Protein AF-A0A7C3XRZ9-F1 (afdb_monomer_lite)

Structure (mmCIF, N/CA/C/O backbone):
data_AF-A0A7C3XRZ9-F1
#
_entry.id   AF-A0A7C3XRZ9-F1
#
loop_
_atom_site.group_PDB
_atom_site.id
_atom_site.type_symbol
_atom_site.label_atom_id
_atom_site.label_alt_id
_atom_site.label_comp_id
_atom_site.label_asym_id
_atom_site.label_entity_id
_atom_site.label_seq_id
_atom_site.pdbx_PDB_ins_code
_atom_site.Cartn_x
_atom_site.Cartn_y
_atom_site.Cartn_z
_atom_site.occupancy
_atom_site.B_iso_or_equiv
_atom_site.auth_seq_id
_atom_site.auth_comp_id
_atom_site.auth_asym_id
_atom_site.auth_atom_id
_atom_site.pdbx_PDB_model_num
ATOM 1 N N . MET A 1 1 ? -34.243 -1.676 17.749 1.00 60.19 1 MET A N 1
ATOM 2 C CA . MET A 1 1 ? -32.957 -1.816 17.025 1.00 60.19 1 MET A CA 1
ATOM 3 C C . MET A 1 1 ? -32.927 -3.182 16.348 1.00 60.19 1 MET A C 1
ATOM 5 O O . MET A 1 1 ? -33.176 -4.166 17.030 1.00 60.19 1 MET A O 1
ATOM 9 N N . VAL A 1 2 ? -32.703 -3.256 15.032 1.00 68.75 2 VAL A N 1
ATOM 10 C CA . VAL A 1 2 ? -32.652 -4.533 14.291 1.00 68.75 2 VAL A CA 1
ATOM 11 C C . VAL A 1 2 ? -31.198 -4.991 14.194 1.00 68.75 2 VAL A C 1
ATOM 13 O O . VAL A 1 2 ? -30.335 -4.216 13.786 1.00 68.75 2 VAL A O 1
ATOM 16 N N . LEU A 1 3 ? -30.922 -6.234 14.587 1.00 78.56 3 LEU A N 1
ATOM 17 C CA . LEU A 1 3 ? -29.606 -6.861 14.480 1.00 78.56 3 LEU A CA 1
ATOM 18 C C . LEU A 1 3 ? -29.652 -7.880 13.342 1.00 78.56 3 LEU A C 1
ATOM 20 O O . LEU A 1 3 ? -30.435 -8.821 13.393 1.00 78.56 3 LEU A O 1
ATOM 24 N N . LEU A 1 4 ? -28.835 -7.666 12.312 1.00 86.44 4 LEU A N 1
ATOM 25 C CA . LEU A 1 4 ? -28.724 -8.585 11.182 1.00 86.44 4 LEU A CA 1
ATOM 26 C C . LEU A 1 4 ? -27.646 -9.633 11.481 1.00 86.44 4 LEU A C 1
ATOM 28 O O . LEU A 1 4 ? -26.548 -9.282 11.931 1.00 86.44 4 LEU A O 1
ATOM 32 N N . GLU A 1 5 ? -27.945 -10.893 11.183 1.00 89.69 5 GLU A N 1
ATOM 33 C CA . GLU A 1 5 ? -27.066 -12.043 11.411 1.00 89.69 5 GLU A CA 1
ATOM 34 C C . GLU A 1 5 ? -26.843 -12.821 10.113 1.00 89.69 5 GLU A C 1
ATOM 36 O O . GLU A 1 5 ? -27.721 -12.859 9.250 1.00 89.69 5 GLU A O 1
ATOM 41 N N . ASP A 1 6 ? -25.652 -13.401 9.970 1.00 88.62 6 ASP A N 1
ATOM 42 C CA . ASP A 1 6 ? -25.334 -14.317 8.878 1.00 88.62 6 ASP A CA 1
ATOM 43 C C . ASP A 1 6 ? -25.867 -15.739 9.142 1.00 88.62 6 ASP A C 1
ATOM 45 O O . ASP A 1 6 ? -26.443 -16.037 10.190 1.00 88.62 6 ASP A O 1
ATOM 49 N N . GLU A 1 7 ? -25.642 -16.645 8.187 1.00 88.56 7 GLU A N 1
ATOM 50 C CA . GLU A 1 7 ? -26.049 -18.057 8.271 1.00 88.56 7 GLU A CA 1
ATOM 51 C C . GLU A 1 7 ? -25.414 -18.808 9.458 1.00 88.56 7 GLU A C 1
ATOM 53 O O . GLU A 1 7 ? -25.928 -19.835 9.894 1.00 88.56 7 GLU A O 1
ATOM 58 N N . SER A 1 8 ? -24.313 -18.289 10.011 1.00 85.12 8 SER A N 1
ATOM 59 C CA . SER A 1 8 ? -23.607 -18.835 11.175 1.00 85.12 8 SER A CA 1
ATOM 60 C C . SER A 1 8 ? -24.012 -18.157 12.496 1.00 85.12 8 SER A C 1
ATOM 62 O O . SER A 1 8 ? -23.294 -18.290 13.489 1.00 85.12 8 SER A O 1
ATOM 64 N N . GLN A 1 9 ? -25.134 -17.421 12.525 1.00 82.50 9 GLN A N 1
ATOM 65 C CA . GLN A 1 9 ? -25.623 -16.640 13.678 1.00 82.50 9 GLN A CA 1
ATOM 66 C C . GLN A 1 9 ? -24.642 -15.560 14.161 1.00 82.50 9 GLN A C 1
ATOM 68 O O . GLN A 1 9 ? -24.642 -15.145 15.326 1.00 82.50 9 GLN A O 1
ATOM 73 N N . ARG A 1 10 ? -23.762 -15.073 13.282 1.00 81.50 10 ARG A N 1
ATOM 74 C CA . ARG A 1 10 ? -22.840 -13.989 13.609 1.00 81.50 10 ARG A CA 1
ATOM 75 C C . ARG A 1 10 ? -23.412 -12.662 13.137 1.00 81.50 10 ARG A C 1
ATOM 77 O O . ARG A 1 10 ? -23.778 -12.482 11.982 1.00 81.50 10 ARG A O 1
ATOM 84 N N . ARG A 1 11 ? -23.420 -11.675 14.035 1.00 85.62 11 ARG A N 1
ATOM 85 C CA . ARG A 1 11 ? -23.886 -10.317 13.723 1.00 85.62 11 ARG A CA 1
ATOM 86 C C . ARG A 1 11 ? -23.032 -9.676 12.631 1.00 85.62 11 ARG A C 1
ATOM 88 O O . ARG A 1 11 ? -21.817 -9.540 12.818 1.00 85.62 11 ARG A O 1
ATOM 95 N N . PHE A 1 12 ? -23.668 -9.168 11.575 1.00 87.69 12 PHE A N 1
ATOM 96 C CA . PHE A 1 12 ? -22.982 -8.480 10.474 1.00 87.69 12 PHE A CA 1
ATOM 97 C C . PHE A 1 12 ? -22.140 -7.292 10.956 1.00 87.69 12 PHE A C 1
ATOM 99 O O . PHE A 1 12 ? -21.007 -7.102 10.519 1.00 87.69 12 PHE A O 1
ATOM 106 N N . ALA A 1 13 ? -22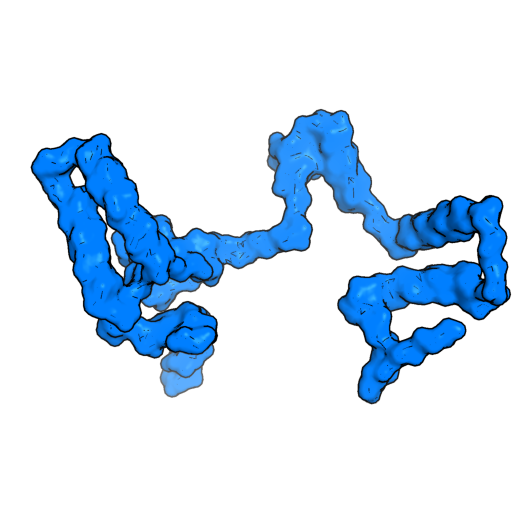.640 -6.541 11.941 1.00 85.25 13 ALA A N 1
ATOM 107 C CA . ALA A 1 13 ? -21.918 -5.415 12.535 1.00 85.25 13 ALA A CA 1
ATOM 108 C C . ALA A 1 13 ? -20.529 -5.804 13.077 1.00 85.25 13 ALA A C 1
ATOM 110 O O . ALA A 1 13 ? -19.621 -4.976 13.092 1.00 85.25 13 ALA A O 1
ATOM 111 N N . SER A 1 14 ? -20.334 -7.066 13.481 1.00 84.25 14 SER A N 1
ATOM 112 C CA . SER A 1 14 ? -19.056 -7.526 14.026 1.00 84.25 14 SER A CA 1
ATOM 113 C C . SER A 1 14 ? -17.936 -7.659 12.994 1.00 84.25 14 SER A C 1
ATOM 115 O O . SER A 1 14 ? -16.771 -7.674 13.390 1.00 84.25 14 SER A O 1
ATOM 117 N N . TYR A 1 15 ? -18.269 -7.731 11.701 1.00 84.00 15 TYR A N 1
ATOM 118 C CA . TYR A 1 15 ? -17.285 -7.755 10.616 1.00 84.00 15 TYR A CA 1
ATOM 119 C C . TYR A 1 15 ? -16.656 -6.380 10.369 1.00 84.00 15 TYR A C 1
ATOM 121 O O . TYR A 1 15 ? -15.521 -6.308 9.913 1.00 84.00 15 TYR A O 1
ATOM 129 N N . VAL A 1 16 ? -17.368 -5.298 10.704 1.00 85.00 16 VAL A N 1
ATOM 130 C CA . VAL A 1 16 ? -16.923 -3.915 10.461 1.00 85.00 16 VAL A CA 1
ATOM 131 C C . VAL A 1 16 ? -16.471 -3.240 11.756 1.00 85.00 16 VAL A C 1
ATOM 133 O O . VAL A 1 16 ? -15.401 -2.643 11.814 1.00 85.00 16 VAL A O 1
ATOM 136 N N . TYR A 1 17 ? -17.262 -3.366 12.822 1.00 80.56 17 TYR A N 1
ATOM 137 C CA . TYR A 1 17 ? -17.067 -2.633 14.078 1.00 80.56 17 TYR A CA 1
ATOM 138 C C . TYR A 1 17 ? -16.451 -3.481 15.191 1.00 80.56 17 TYR A C 1
ATOM 140 O O . TYR A 1 17 ? -16.416 -3.059 16.349 1.00 80.56 17 TYR A O 1
ATOM 148 N N . LEU A 1 18 ? -15.975 -4.685 14.858 1.00 81.00 18 LEU A N 1
ATOM 149 C CA . LEU A 1 18 ? -15.630 -5.725 15.828 1.00 81.00 18 LEU A CA 1
ATOM 150 C C . LEU A 1 18 ? -16.856 -6.119 16.676 1.00 81.00 18 LEU A C 1
ATOM 152 O O . LEU A 1 18 ? -17.915 -5.496 16.645 1.00 81.00 18 LEU A O 1
ATOM 156 N N . LYS A 1 19 ? -16.745 -7.193 17.461 1.00 79.12 19 LYS A N 1
ATOM 157 C CA . LYS A 1 19 ? -17.872 -7.661 18.293 1.00 79.12 19 LYS A CA 1
ATOM 158 C C . LYS A 1 19 ? -18.257 -6.668 19.404 1.00 79.12 19 LYS A C 1
ATOM 160 O O . LYS A 1 19 ? -19.406 -6.654 19.831 1.00 79.12 19 LYS A O 1
ATOM 165 N N . MET A 1 20 ? -17.309 -5.843 19.849 1.00 82.38 20 MET A N 1
ATOM 166 C CA . MET A 1 20 ? -17.417 -5.087 21.101 1.00 82.38 20 MET A CA 1
ATOM 167 C C . MET A 1 20 ? -18.119 -3.734 20.961 1.00 82.38 20 MET A C 1
ATOM 169 O O . MET A 1 20 ? -18.949 -3.402 21.800 1.00 82.38 20 MET A O 1
ATOM 173 N N . LEU A 1 21 ? -17.833 -2.954 19.911 1.00 88.25 21 LEU A N 1
ATOM 174 C CA . LEU A 1 21 ? -18.424 -1.614 19.756 1.00 88.25 21 LEU A CA 1
ATOM 175 C C . LEU A 1 21 ? -19.962 -1.661 19.644 1.00 88.25 21 LEU A C 1
ATOM 177 O O . LEU A 1 21 ? -20.633 -0.886 20.332 1.00 88.25 21 LEU A O 1
ATOM 181 N N . PRO A 1 22 ? -20.556 -2.608 18.884 1.00 88.12 22 PRO A N 1
ATOM 182 C CA . PRO A 1 22 ? -22.007 -2.766 18.859 1.00 88.12 22 PRO A CA 1
ATOM 183 C C . PRO A 1 22 ? -22.587 -3.201 20.210 1.00 88.12 22 PRO A C 1
ATOM 185 O O . PRO A 1 22 ? -23.720 -2.850 20.517 1.00 88.12 22 PRO A O 1
ATOM 188 N N . ALA A 1 23 ? -21.832 -3.951 21.023 1.00 87.00 23 ALA A N 1
ATOM 189 C CA . ALA A 1 23 ? -22.282 -4.384 22.345 1.00 87.00 23 ALA A CA 1
ATOM 190 C C . ALA A 1 23 ? -22.363 -3.209 23.331 1.00 87.00 23 ALA A C 1
ATOM 192 O O . ALA A 1 23 ? -23.392 -3.049 23.978 1.00 87.00 23 ALA A O 1
ATOM 193 N N . VAL A 1 24 ? -21.339 -2.345 23.377 1.00 89.06 24 VAL A N 1
ATOM 194 C CA . VAL A 1 24 ? -21.354 -1.122 24.208 1.00 89.06 24 VAL A CA 1
ATOM 195 C C . VAL A 1 24 ? -22.480 -0.183 23.769 1.00 89.06 24 VAL A C 1
ATOM 197 O O . VAL A 1 24 ? -23.191 0.375 24.600 1.00 89.06 24 VAL A O 1
ATOM 200 N N . THR A 1 25 ? -22.686 -0.052 22.456 1.00 89.88 25 THR A N 1
ATOM 201 C CA . THR A 1 25 ? -23.784 0.756 21.905 1.00 89.88 25 THR A CA 1
ATOM 202 C C . THR A 1 25 ? -25.148 0.202 22.323 1.00 89.88 25 THR A C 1
ATOM 204 O O . THR A 1 25 ? -26.013 0.960 22.747 1.00 89.88 25 THR A O 1
ATOM 207 N N . LEU A 1 26 ? -25.340 -1.120 22.243 1.00 89.00 26 LEU A N 1
ATOM 208 C CA . LEU A 1 26 ? -26.583 -1.774 22.654 1.00 89.00 26 LEU A CA 1
ATOM 209 C C . LEU A 1 26 ? -26.832 -1.641 24.160 1.00 89.00 26 LEU A C 1
ATOM 211 O O . LEU A 1 26 ? -27.971 -1.460 24.569 1.00 89.00 26 LEU A O 1
ATOM 215 N N . GLU A 1 27 ? -25.789 -1.716 24.982 1.00 88.31 27 GLU A N 1
ATOM 216 C CA . GLU A 1 27 ? -25.911 -1.535 26.429 1.00 88.31 27 GLU A CA 1
ATOM 217 C C . GLU A 1 27 ? -26.374 -0.114 26.788 1.00 88.31 27 GLU A C 1
ATOM 219 O O . GLU A 1 27 ? -27.236 0.054 27.647 1.00 88.31 27 GLU A O 1
ATOM 224 N N . LEU A 1 28 ? -25.832 0.903 26.110 1.00 89.50 28 LEU A N 1
ATOM 225 C CA . LEU A 1 28 ? -26.152 2.306 26.381 1.00 89.50 28 LEU A CA 1
ATOM 226 C C . LEU A 1 28 ? -27.487 2.752 25.785 1.00 89.50 28 LEU A C 1
ATOM 228 O O . LEU A 1 28 ? -28.197 3.536 26.404 1.00 89.50 28 LEU A O 1
ATOM 232 N N . LEU A 1 29 ? -27.816 2.280 24.581 1.00 90.25 29 LEU A N 1
ATOM 233 C CA . LEU A 1 29 ? -28.951 2.785 23.804 1.00 90.25 29 LEU A CA 1
ATOM 234 C C . LEU A 1 29 ? -30.103 1.787 23.677 1.00 90.25 29 LEU A C 1
ATOM 236 O O . LEU A 1 29 ? -31.178 2.155 23.215 1.00 90.25 29 LEU A O 1
ATOM 240 N N . GLY A 1 30 ? -29.915 0.526 24.070 1.00 86.12 30 GLY A N 1
ATOM 241 C CA . GLY A 1 30 ? -30.897 -0.539 23.845 1.00 86.12 30 GLY A CA 1
ATOM 242 C C . GLY A 1 30 ? -32.241 -0.312 24.536 1.00 86.12 30 GLY A C 1
ATOM 243 O O . GLY A 1 30 ? -33.258 -0.782 24.033 1.00 86.12 30 GLY A O 1
ATOM 244 N N . ASN A 1 31 ? -32.242 0.445 25.638 1.00 82.94 31 ASN A N 1
ATOM 245 C CA . ASN A 1 31 ? -33.433 0.788 26.421 1.00 82.94 31 ASN A CA 1
ATOM 246 C C . ASN A 1 31 ? -33.807 2.278 26.319 1.00 82.94 31 ASN A C 1
ATOM 248 O O . ASN A 1 31 ? -34.613 2.761 27.111 1.00 82.94 31 ASN A O 1
ATOM 252 N N . VAL A 1 32 ? -33.201 3.021 25.388 1.00 85.62 32 VAL A N 1
ATOM 253 C CA . VAL A 1 32 ? -33.431 4.460 25.217 1.00 85.62 32 VAL A CA 1
ATOM 254 C C . VAL A 1 32 ? -34.325 4.673 23.999 1.00 85.62 32 VAL A C 1
ATOM 256 O O . VAL A 1 32 ? -33.923 4.399 22.871 1.00 85.62 32 VAL A O 1
ATOM 259 N N . GLU A 1 33 ? -35.547 5.158 24.218 1.00 86.06 33 GLU A N 1
ATOM 260 C CA . GLU A 1 33 ? -36.504 5.413 23.129 1.00 86.06 33 GLU A CA 1
ATOM 261 C C . GLU A 1 33 ? -36.209 6.717 22.376 1.00 86.06 33 GLU A C 1
ATOM 263 O O . GLU A 1 33 ? -36.405 6.800 21.163 1.00 86.06 33 GLU A O 1
ATOM 268 N N . SER A 1 34 ? -35.714 7.735 23.081 1.00 89.56 34 SER A N 1
ATOM 269 C CA . SER A 1 34 ? -35.361 9.036 22.514 1.00 89.56 34 SER A CA 1
ATOM 270 C C . SER A 1 34 ? -34.248 9.692 23.319 1.00 89.56 34 SER A C 1
ATOM 272 O O . SER A 1 34 ? -34.204 9.532 24.536 1.00 89.56 34 SER A O 1
ATOM 274 N N . ILE A 1 35 ? -33.400 10.468 22.649 1.00 89.94 35 ILE A N 1
ATOM 275 C CA . ILE A 1 35 ? -32.312 11.236 23.259 1.00 89.94 35 ILE A CA 1
ATOM 276 C C . ILE A 1 35 ? -32.583 12.711 22.981 1.00 89.94 35 ILE A C 1
ATOM 278 O O . ILE A 1 35 ? -32.776 13.090 21.824 1.00 89.94 35 ILE A O 1
ATOM 282 N N . GLN A 1 36 ? -32.603 13.549 24.015 1.00 93.44 36 GLN A N 1
ATOM 283 C CA . GLN A 1 36 ? -32.613 14.997 23.829 1.00 93.44 36 GLN A CA 1
ATOM 284 C C . GLN A 1 36 ? -31.194 15.492 23.536 1.00 93.44 36 GLN A C 1
ATOM 286 O O . GLN A 1 36 ? -30.224 14.964 24.069 1.00 93.44 36 GLN A O 1
ATOM 291 N N . GLU A 1 37 ? -31.061 16.565 22.753 1.00 92.94 37 GLU A N 1
ATOM 292 C CA . GLU A 1 37 ? -29.752 17.134 22.379 1.00 92.94 37 GLU A CA 1
ATOM 293 C C . GLU A 1 37 ? -28.844 17.400 23.595 1.00 92.94 37 GLU A C 1
ATOM 295 O O . GLU A 1 37 ? -27.647 17.132 23.566 1.00 92.94 37 GLU A O 1
ATOM 300 N N . ARG A 1 38 ? -29.426 17.855 24.714 1.00 94.50 38 ARG A N 1
ATOM 301 C CA . ARG A 1 38 ? -28.689 18.112 25.964 1.00 94.50 38 ARG A CA 1
ATOM 302 C C . ARG A 1 38 ? -28.089 16.856 26.611 1.00 94.50 38 ARG A C 1
ATOM 304 O O . ARG A 1 38 ? -27.141 16.981 27.374 1.00 94.50 38 ARG A O 1
ATOM 311 N N . GLU A 1 39 ? -28.645 15.680 26.331 1.00 91.31 39 GLU A N 1
ATOM 312 C CA . GLU A 1 39 ? -28.213 14.379 26.869 1.00 91.31 39 GLU A CA 1
ATOM 313 C C . GLU A 1 39 ? -27.177 13.708 25.952 1.00 91.31 39 GLU A C 1
ATOM 315 O O . GLU A 1 39 ? -26.457 12.803 26.371 1.00 91.31 39 GLU A O 1
ATOM 320 N N . PHE A 1 40 ? -27.074 14.154 24.694 1.00 90.88 40 PHE A N 1
ATOM 321 C CA . PHE A 1 40 ? -26.228 13.527 23.681 1.00 90.88 40 PHE A CA 1
ATOM 322 C C . PHE A 1 40 ? -24.749 13.494 24.083 1.00 90.88 40 PHE A C 1
ATOM 324 O O . PHE A 1 40 ? -24.102 12.453 23.957 1.00 90.88 40 PHE A O 1
ATOM 331 N N . LEU A 1 41 ? -24.223 14.610 24.601 1.00 93.38 41 LEU A N 1
ATOM 332 C CA . LEU A 1 41 ? -22.822 14.702 25.021 1.00 93.38 41 LEU A CA 1
ATOM 333 C C . LEU A 1 41 ? -22.498 13.733 26.163 1.00 93.38 41 LEU A C 1
ATOM 335 O O . LEU A 1 41 ? -21.492 13.034 26.095 1.00 93.38 41 LEU A O 1
ATOM 339 N N . GLU A 1 42 ? -23.370 13.629 27.166 1.00 92.44 42 GLU A N 1
ATOM 340 C CA . GLU A 1 42 ? -23.168 12.728 28.307 1.00 92.44 42 GLU A CA 1
ATOM 341 C C . GLU A 1 42 ? -23.160 11.255 27.868 1.00 92.44 42 GLU A C 1
ATOM 343 O O . GLU A 1 42 ? -22.298 10.471 28.274 1.00 92.44 42 GLU A O 1
ATOM 348 N N . ILE A 1 43 ? -24.082 10.874 26.979 1.00 91.88 43 ILE A N 1
ATOM 349 C CA . ILE A 1 43 ? -24.143 9.517 26.417 1.00 91.88 43 ILE A CA 1
ATOM 350 C C . ILE A 1 43 ? -22.876 9.206 25.608 1.00 91.88 43 ILE A C 1
ATOM 352 O O . ILE A 1 43 ? -22.319 8.109 25.723 1.00 91.88 43 ILE A O 1
ATOM 356 N N . LEU A 1 44 ? -22.406 10.167 24.808 1.00 91.50 44 LEU A N 1
ATOM 357 C CA . LEU A 1 44 ? -21.188 10.040 24.011 1.00 91.50 44 LEU A CA 1
ATOM 358 C C . LEU A 1 44 ? -19.951 9.849 24.903 1.00 91.50 44 LEU A C 1
ATOM 360 O O . LEU A 1 44 ? -19.134 8.960 24.650 1.00 91.50 44 LEU A O 1
ATOM 364 N N . GLU A 1 45 ? -19.819 10.644 25.965 1.00 93.12 45 GLU A N 1
ATOM 365 C CA . GLU A 1 45 ? -18.731 10.513 26.937 1.00 93.12 45 GLU A CA 1
ATOM 366 C C . GLU A 1 45 ? -18.757 9.139 27.616 1.00 93.12 45 GLU A C 1
ATOM 368 O O . GLU A 1 45 ? -17.738 8.442 27.651 1.00 93.12 45 GLU A O 1
ATOM 373 N N . ASN A 1 46 ? -19.931 8.692 28.071 1.00 91.31 46 ASN A N 1
ATOM 374 C CA . ASN A 1 46 ? -20.105 7.380 28.698 1.00 91.31 46 ASN A CA 1
ATOM 375 C C . ASN A 1 46 ? -19.716 6.234 27.745 1.00 91.31 46 ASN A C 1
ATOM 377 O O . ASN A 1 46 ? -19.027 5.289 28.143 1.00 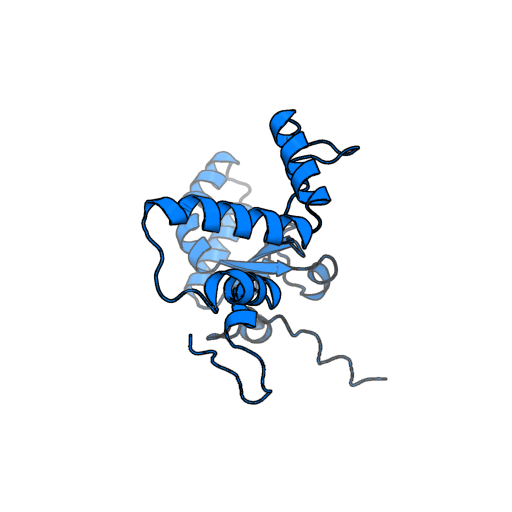91.31 46 ASN A O 1
ATOM 381 N N . TYR A 1 47 ? -20.074 6.348 26.462 1.00 91.81 47 TYR A N 1
ATOM 382 C CA . TYR A 1 47 ? -19.645 5.410 25.425 1.00 91.81 47 TYR A CA 1
ATOM 383 C C . TYR A 1 47 ? -18.122 5.311 25.331 1.00 91.81 47 TYR A C 1
ATOM 385 O O . TYR A 1 47 ? -17.573 4.209 25.427 1.00 91.81 47 TYR A O 1
ATOM 393 N N . PHE A 1 48 ? -17.415 6.434 25.190 1.00 89.56 48 PHE A N 1
ATOM 394 C CA . PHE A 1 48 ? -15.960 6.406 25.039 1.00 89.56 48 PHE A CA 1
ATOM 395 C C . PHE A 1 48 ? -15.236 5.945 26.305 1.00 89.56 48 PHE A C 1
ATOM 397 O O . PHE A 1 48 ? -14.253 5.211 26.193 1.00 89.56 48 PHE A O 1
ATOM 404 N N . VAL A 1 49 ? -15.738 6.287 27.497 1.00 89.31 49 VAL A N 1
ATOM 405 C CA . VAL A 1 49 ? -15.206 5.773 28.771 1.00 89.31 49 VAL A CA 1
ATOM 406 C C . VAL A 1 49 ? -15.302 4.248 28.819 1.00 89.31 49 VAL A C 1
ATOM 408 O O . VAL A 1 49 ? -14.317 3.573 29.122 1.00 89.31 49 VAL A O 1
ATOM 411 N N . ARG A 1 50 ? -16.458 3.680 28.455 1.00 88.50 50 ARG A N 1
ATOM 412 C CA . ARG A 1 50 ? -16.639 2.223 28.397 1.00 88.50 50 ARG A CA 1
ATOM 413 C C . ARG A 1 50 ? -15.723 1.595 27.356 1.00 88.50 50 ARG A C 1
ATOM 415 O O . ARG A 1 50 ? -14.987 0.675 27.687 1.00 88.50 50 ARG A O 1
ATOM 422 N N . VAL A 1 51 ? -15.691 2.111 26.127 1.00 87.38 51 VAL A N 1
ATOM 423 C CA . VAL A 1 51 ? -14.803 1.584 25.075 1.00 87.38 51 VAL A CA 1
ATOM 424 C C . VAL A 1 51 ? -13.334 1.613 25.511 1.00 87.38 51 VAL A C 1
ATOM 426 O O . VAL A 1 51 ? -12.611 0.650 25.249 1.00 87.38 51 VAL A O 1
ATOM 429 N N . LYS A 1 52 ? -12.904 2.674 26.206 1.00 82.88 52 LYS A N 1
ATOM 430 C CA . LYS A 1 52 ? -11.543 2.808 26.734 1.00 82.88 52 LYS A CA 1
ATOM 431 C C . LYS A 1 52 ? -11.235 1.772 27.815 1.00 82.88 52 LYS A C 1
ATOM 433 O O . LYS A 1 52 ? -10.179 1.162 27.758 1.00 82.88 52 LYS A O 1
ATOM 438 N N . ASN A 1 53 ? -12.155 1.506 28.742 1.00 80.50 53 ASN A N 1
ATOM 439 C CA . ASN A 1 53 ? -11.947 0.502 29.797 1.00 80.50 53 ASN A CA 1
ATOM 440 C C . ASN A 1 53 ? -11.819 -0.934 29.259 1.00 80.50 53 ASN A C 1
ATOM 442 O O . ASN A 1 53 ? -11.238 -1.792 29.917 1.00 80.50 53 ASN A O 1
ATOM 446 N N . TRP A 1 54 ? -12.364 -1.205 28.072 1.00 75.62 54 TRP A N 1
ATOM 447 C CA . TRP A 1 54 ? -12.333 -2.529 27.448 1.00 75.62 54 TRP A CA 1
ATOM 448 C C . TRP A 1 54 ? -11.111 -2.779 26.557 1.00 75.62 54 TRP A C 1
ATOM 450 O O . TRP A 1 54 ? -10.822 -3.934 26.240 1.00 75.62 54 TRP A O 1
ATOM 460 N N . LYS A 1 55 ? -10.409 -1.732 26.112 1.00 71.69 55 LYS A N 1
ATOM 461 C CA . LYS A 1 55 ? -9.233 -1.858 25.242 1.00 71.69 55 LYS A CA 1
ATOM 462 C C . LYS A 1 55 ? -7.979 -1.444 25.997 1.00 71.69 55 LYS A C 1
ATOM 464 O O . LYS A 1 55 ? -7.956 -0.391 26.620 1.00 71.69 55 LYS A O 1
ATOM 469 N N . SER A 1 56 ? -6.905 -2.222 25.869 1.00 74.06 56 SER A N 1
ATOM 470 C CA . SER A 1 56 ? -5.591 -1.713 26.263 1.00 74.06 56 SER A CA 1
ATOM 471 C C . SER A 1 56 ? -5.233 -0.542 25.353 1.00 74.06 56 SER A C 1
ATOM 473 O O . SER A 1 56 ? -5.165 -0.708 24.135 1.00 74.06 56 SER A O 1
ATOM 475 N N . THR A 1 57 ? -5.030 0.637 25.935 1.00 76.12 57 THR A N 1
ATOM 476 C CA . THR A 1 57 ? -4.534 1.815 25.214 1.00 76.12 57 THR A CA 1
ATOM 477 C C . THR A 1 57 ? -3.020 1.948 25.291 1.00 76.12 57 THR A C 1
ATOM 479 O O . THR A 1 57 ? -2.487 2.842 24.651 1.00 76.12 57 THR A O 1
ATOM 482 N N . SER A 1 58 ? -2.320 1.046 25.992 1.00 81.88 58 SER A N 1
ATOM 483 C CA . SER A 1 58 ? -0.886 1.166 2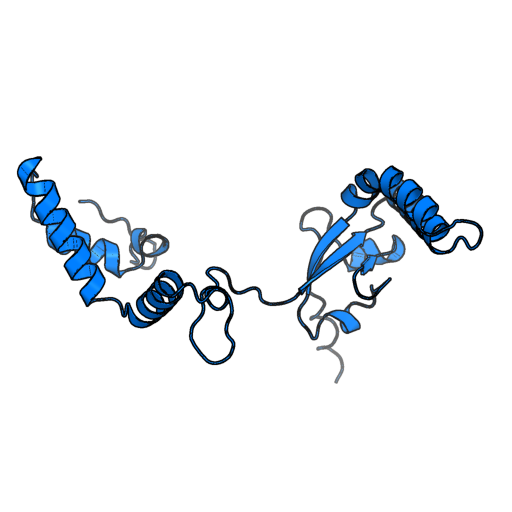6.297 1.00 81.88 58 SER A CA 1
ATOM 484 C C . SER A 1 58 ? -0.022 1.464 25.069 1.00 81.88 58 SER A C 1
ATOM 486 O O . SER A 1 58 ? 0.717 2.441 25.066 1.00 81.88 58 SER A O 1
ATOM 488 N N . GLU A 1 59 ? -0.172 0.692 23.990 1.00 81.00 59 GLU A N 1
ATOM 489 C CA . GLU A 1 59 ? 0.602 0.898 22.756 1.00 81.00 59 GLU A CA 1
ATOM 490 C C . GLU A 1 59 ? 0.278 2.245 22.090 1.00 81.00 59 GLU A C 1
ATOM 492 O O . GLU A 1 59 ? 1.161 2.932 21.583 1.00 81.00 59 GLU A O 1
ATOM 497 N N . SER A 1 60 ? -0.996 2.649 22.103 1.00 85.06 60 SER A N 1
ATOM 498 C CA . SER A 1 60 ? -1.423 3.934 21.533 1.00 85.06 60 SER A CA 1
ATOM 499 C C . SER A 1 60 ? -0.938 5.112 22.377 1.00 85.06 60 SER A C 1
ATOM 501 O O . SER A 1 60 ? -0.528 6.132 21.827 1.00 85.06 60 SER A O 1
ATOM 503 N N . ASP A 1 61 ? -0.947 4.956 23.701 1.00 89.06 61 ASP A N 1
ATOM 504 C CA . ASP A 1 61 ? -0.459 5.945 24.655 1.00 89.06 61 ASP A CA 1
ATOM 505 C C . ASP A 1 61 ? 1.053 6.140 24.491 1.00 89.06 61 ASP A C 1
ATOM 507 O O . ASP A 1 61 ? 1.516 7.275 24.464 1.00 89.06 61 ASP A O 1
ATOM 511 N N . GLU A 1 62 ? 1.831 5.074 24.286 1.00 90.75 62 GLU A N 1
ATOM 512 C CA . GLU A 1 62 ? 3.270 5.180 24.018 1.00 90.75 62 GLU A CA 1
ATOM 513 C C . GLU A 1 62 ? 3.582 5.942 22.723 1.00 90.75 62 GLU A C 1
ATOM 515 O O . GLU A 1 62 ? 4.460 6.811 22.711 1.00 90.75 62 GLU A O 1
ATOM 520 N N . VAL A 1 63 ? 2.848 5.662 21.641 1.00 90.31 63 VAL A N 1
ATOM 521 C CA . VAL A 1 63 ? 2.984 6.395 20.371 1.00 90.31 63 VAL A CA 1
ATOM 522 C C . VAL A 1 63 ? 2.564 7.857 20.543 1.00 90.31 63 VAL A C 1
ATOM 524 O O . VAL A 1 63 ? 3.232 8.760 20.035 1.00 90.31 63 VAL A O 1
ATOM 527 N N . TYR A 1 64 ? 1.497 8.120 21.299 1.00 91.50 64 TYR A N 1
ATOM 528 C CA . TYR A 1 64 ? 1.051 9.477 21.610 1.00 91.50 64 TYR A CA 1
ATOM 529 C C . TYR A 1 64 ? 2.097 10.250 22.426 1.00 91.50 64 TYR A C 1
ATOM 531 O O . TYR A 1 64 ? 2.415 11.393 22.098 1.00 91.50 64 TYR A O 1
ATOM 539 N N . GLN A 1 65 ? 2.704 9.616 23.432 1.00 93.62 65 GLN A N 1
ATOM 540 C CA . GLN A 1 65 ? 3.804 10.205 24.198 1.00 93.62 65 GLN A CA 1
ATOM 541 C C . GLN A 1 65 ? 5.042 10.455 23.332 1.00 93.62 65 GLN A C 1
ATOM 543 O O . GLN A 1 65 ? 5.700 11.486 23.490 1.00 93.62 65 GLN A O 1
ATOM 548 N N . ALA A 1 66 ? 5.353 9.558 22.390 1.00 94.44 66 ALA A N 1
ATOM 549 C CA . ALA A 1 66 ? 6.417 9.777 21.413 1.00 94.44 66 ALA A CA 1
ATOM 550 C C . ALA A 1 66 ? 6.147 11.021 20.557 1.00 94.44 66 ALA A C 1
ATOM 552 O O . ALA A 1 66 ? 7.056 11.820 20.338 1.00 94.44 66 ALA A O 1
ATOM 553 N N . LEU A 1 67 ? 4.896 11.224 20.136 1.00 93.69 67 LEU A N 1
ATOM 554 C CA . LEU A 1 67 ? 4.483 12.388 19.356 1.00 93.69 67 LEU A CA 1
ATOM 555 C C . LEU A 1 67 ? 4.573 13.692 20.163 1.00 93.69 67 LEU A C 1
ATOM 557 O O . LEU A 1 67 ? 5.146 14.662 19.672 1.00 93.69 67 LEU A O 1
ATOM 561 N N . LEU A 1 68 ? 4.089 13.705 21.412 1.00 95.38 68 LEU A N 1
ATOM 562 C CA . LEU A 1 68 ? 4.226 14.856 22.319 1.00 95.38 68 LEU A CA 1
ATOM 563 C C . LEU A 1 68 ? 5.693 15.206 22.604 1.00 95.38 68 LEU A C 1
ATOM 565 O O . LEU A 1 68 ? 6.037 16.378 22.732 1.00 95.38 68 LEU A O 1
ATOM 569 N N . SER A 1 69 ? 6.554 14.190 22.669 1.00 94.88 69 SER A N 1
ATOM 570 C CA . SER A 1 69 ? 7.994 14.340 22.911 1.00 94.88 69 SER A CA 1
ATOM 571 C C . SER A 1 69 ? 8.811 14.574 21.633 1.00 94.88 69 SER A C 1
ATOM 573 O O . SER A 1 69 ? 10.037 14.601 21.699 1.00 94.88 69 SER A O 1
ATOM 575 N N . LEU A 1 70 ? 8.161 14.705 20.468 1.00 94.12 70 LEU A N 1
ATOM 576 C CA . LEU A 1 70 ? 8.797 14.866 19.152 1.00 94.12 70 LEU A CA 1
ATOM 577 C C . LEU A 1 70 ? 9.800 13.747 18.785 1.00 94.12 70 LEU A C 1
ATOM 579 O O . LEU A 1 70 ? 10.736 13.964 18.013 1.00 94.12 70 LEU A O 1
ATOM 583 N N . ARG A 1 71 ? 9.602 12.524 19.298 1.00 93.94 71 ARG A N 1
ATOM 584 C CA . ARG A 1 71 ? 10.417 11.341 18.971 1.00 93.94 71 ARG A CA 1
ATOM 585 C C . ARG A 1 71 ? 9.954 10.706 17.659 1.00 93.94 71 ARG A C 1
ATOM 587 O O . ARG A 1 71 ? 9.213 9.721 17.653 1.00 93.94 71 ARG A O 1
ATOM 594 N N . PHE A 1 72 ? 10.392 11.272 16.537 1.00 91.50 72 PHE A N 1
ATOM 595 C CA . PHE A 1 72 ? 10.004 10.787 15.207 1.00 91.50 72 PHE A CA 1
ATOM 596 C C . PHE A 1 72 ? 10.688 9.478 14.799 1.00 91.50 72 PHE A C 1
ATOM 598 O O . PHE A 1 72 ? 10.040 8.651 14.166 1.00 91.50 72 PHE A O 1
ATOM 605 N N . HIS A 1 73 ? 11.958 9.288 15.171 1.00 92.81 73 HIS A N 1
ATOM 606 C CA . HIS A 1 73 ? 12.741 8.091 14.860 1.00 92.81 73 HIS A CA 1
ATOM 607 C C . HIS A 1 73 ? 13.768 7.837 15.969 1.00 92.81 73 HIS A C 1
ATOM 609 O O . HIS A 1 73 ? 14.660 8.656 16.173 1.00 92.81 73 HIS A O 1
ATOM 615 N N . GLU A 1 74 ? 13.639 6.720 16.680 1.00 88.50 74 GLU A N 1
ATOM 616 C CA . GLU A 1 74 ? 14.538 6.299 17.764 1.00 88.50 74 GLU A CA 1
ATOM 617 C C . GLU A 1 74 ? 14.543 4.769 17.831 1.00 88.50 74 GLU A C 1
ATOM 619 O O . GLU A 1 74 ? 13.488 4.163 17.661 1.00 88.50 74 GLU A O 1
ATOM 624 N N . GLU A 1 75 ? 15.701 4.149 18.070 1.00 82.06 75 GLU A N 1
ATOM 625 C CA . GLU A 1 75 ? 15.844 2.682 18.041 1.00 82.06 75 GLU A CA 1
ATOM 626 C C . GLU A 1 75 ? 15.628 2.034 19.414 1.00 82.06 75 GLU A C 1
ATOM 628 O O . GLU A 1 75 ? 15.265 0.862 19.506 1.00 82.06 75 GLU A O 1
ATOM 633 N N . ARG A 1 76 ? 15.882 2.780 20.495 1.00 84.88 76 ARG A N 1
ATOM 634 C CA . ARG A 1 76 ? 15.904 2.238 21.865 1.00 84.88 76 ARG A CA 1
ATOM 635 C C . ARG A 1 76 ? 14.571 2.345 22.600 1.00 84.88 76 ARG A C 1
ATOM 637 O O . ARG A 1 76 ? 14.394 1.690 23.622 1.00 84.88 76 ARG A O 1
ATOM 644 N N . GLU A 1 77 ? 13.655 3.165 22.097 1.00 86.44 77 GLU A N 1
ATOM 645 C CA . GLU A 1 77 ? 12.371 3.481 22.726 1.00 86.44 77 GLU A CA 1
ATOM 646 C C . GLU A 1 77 ? 11.256 3.577 21.676 1.00 86.44 77 GLU A C 1
ATOM 648 O O . GLU A 1 77 ? 11.517 3.719 20.479 1.00 86.44 77 GLU A O 1
ATOM 653 N N . THR A 1 78 ? 9.992 3.548 22.111 1.00 88.56 78 THR A N 1
ATOM 654 C CA . THR A 1 78 ? 8.846 3.757 21.216 1.00 88.56 78 THR A CA 1
ATOM 655 C C . THR A 1 78 ? 8.928 5.140 20.555 1.00 88.56 78 THR A C 1
ATOM 657 O O . THR A 1 78 ? 8.979 6.179 21.228 1.00 88.56 78 THR A O 1
ATOM 660 N N . SER A 1 79 ? 8.933 5.147 19.222 1.00 92.62 79 SER A N 1
ATOM 661 C CA . SER A 1 79 ? 8.983 6.329 18.363 1.00 92.62 79 SER A CA 1
ATOM 662 C C . SER A 1 79 ? 7.829 6.306 17.363 1.00 92.62 79 SER A C 1
ATOM 664 O O . SER A 1 79 ? 7.225 5.259 17.113 1.00 92.62 79 SER A O 1
ATOM 666 N N . VAL A 1 80 ? 7.512 7.460 16.774 1.00 90.75 80 VAL A N 1
ATOM 667 C CA . VAL A 1 80 ? 6.414 7.570 15.799 1.00 90.75 80 VAL A CA 1
ATOM 668 C C . VAL A 1 80 ? 6.648 6.653 14.591 1.00 90.75 80 VAL A C 1
ATOM 670 O O . VAL A 1 80 ? 5.698 6.055 14.093 1.00 90.75 80 VAL A O 1
ATOM 673 N N . SER A 1 81 ? 7.899 6.464 14.156 1.00 89.31 81 SER A N 1
ATOM 674 C CA . SER A 1 81 ? 8.239 5.584 13.030 1.00 89.31 81 SER A CA 1
ATOM 675 C C . SER A 1 81 ? 7.985 4.094 13.279 1.00 89.31 81 SER A C 1
ATOM 677 O O . SER A 1 81 ? 7.903 3.333 12.317 1.00 89.31 81 SER A O 1
ATOM 679 N N . HIS A 1 82 ? 7.859 3.654 14.537 1.00 87.62 82 HIS A N 1
ATOM 680 C CA . HIS A 1 82 ? 7.518 2.261 14.852 1.00 87.62 82 HIS A CA 1
ATOM 681 C C . HIS A 1 82 ? 6.042 1.939 14.592 1.00 87.62 82 HIS A C 1
ATOM 683 O O . HIS A 1 82 ? 5.692 0.775 14.390 1.00 87.62 82 HIS A O 1
ATOM 689 N N . PHE A 1 83 ? 5.165 2.947 14.577 1.00 87.06 83 PHE A N 1
ATOM 690 C CA . PHE A 1 83 ? 3.748 2.737 14.318 1.00 87.06 83 PHE A CA 1
ATOM 691 C C . PHE A 1 83 ? 3.500 2.429 12.836 1.00 87.06 83 PHE A C 1
ATOM 693 O O . PHE A 1 83 ? 3.762 3.245 11.953 1.00 87.06 83 PHE A O 1
ATOM 700 N N . GLN A 1 84 ? 2.931 1.253 12.567 1.00 81.94 84 GLN A N 1
ATOM 701 C CA . GLN A 1 84 ? 2.528 0.823 11.231 1.00 81.94 84 GLN A CA 1
ATOM 702 C C . GLN A 1 84 ? 1.095 0.299 11.272 1.00 81.94 84 GLN A C 1
ATOM 704 O O . GLN A 1 84 ? 0.840 -0.793 11.778 1.00 81.94 84 GLN A O 1
ATOM 709 N N . LEU A 1 85 ? 0.156 1.067 10.710 1.00 80.00 85 LEU A N 1
ATOM 710 C CA . LEU A 1 85 ? -1.237 0.624 10.586 1.00 80.00 85 LEU A CA 1
ATOM 711 C C . LEU A 1 85 ? -1.349 -0.603 9.669 1.00 80.00 85 LEU A C 1
ATOM 713 O O . LEU A 1 85 ? -2.079 -1.546 9.962 1.00 80.00 85 LEU A O 1
ATOM 717 N N . ILE A 1 86 ? -0.599 -0.583 8.567 1.00 79.19 86 ILE A N 1
ATOM 718 C CA . ILE A 1 86 ? -0.436 -1.706 7.648 1.00 79.19 86 ILE A CA 1
ATOM 719 C C . ILE A 1 86 ? 1.022 -2.133 7.749 1.00 79.19 86 ILE A C 1
ATOM 721 O O . ILE A 1 86 ? 1.916 -1.363 7.404 1.00 79.19 86 ILE A O 1
ATOM 725 N N . ARG A 1 87 ? 1.261 -3.353 8.237 1.00 77.06 87 ARG A N 1
ATOM 726 C CA . ARG A 1 87 ? 2.607 -3.928 8.283 1.00 77.06 87 ARG A CA 1
ATOM 727 C C . ARG A 1 87 ? 3.063 -4.201 6.856 1.00 77.06 87 ARG A C 1
ATOM 729 O O . ARG A 1 87 ? 2.437 -4.983 6.139 1.00 77.06 87 ARG A O 1
ATOM 736 N N . GLU A 1 88 ? 4.138 -3.551 6.432 1.00 69.06 88 GLU A N 1
ATOM 737 C CA . GLU A 1 88 ? 4.722 -3.814 5.122 1.00 69.06 88 GLU A CA 1
ATOM 738 C C . GLU A 1 88 ? 5.517 -5.124 5.157 1.00 69.06 88 GLU A C 1
ATOM 740 O O . GLU A 1 88 ? 6.709 -5.156 5.454 1.00 69.06 88 GLU A O 1
ATOM 745 N N . GLU A 1 89 ? 4.850 -6.239 4.860 1.00 73.62 89 GLU A N 1
ATOM 746 C CA . GLU A 1 89 ? 5.530 -7.519 4.678 1.00 73.62 89 GLU A CA 1
ATOM 747 C C . GLU A 1 89 ? 6.142 -7.613 3.276 1.00 73.62 89 GLU A C 1
ATOM 749 O O . GLU A 1 89 ? 5.448 -7.825 2.280 1.00 73.62 89 GLU A O 1
ATOM 754 N N . GLY A 1 90 ? 7.468 -7.501 3.211 1.00 77.31 90 GLY A N 1
ATOM 755 C CA . GLY A 1 90 ? 8.241 -7.655 1.980 1.00 77.31 90 GLY A CA 1
ATOM 756 C C . GLY A 1 90 ? 8.494 -6.346 1.231 1.00 77.31 90 GLY A C 1
ATOM 757 O O . GLY A 1 90 ? 7.906 -5.298 1.500 1.00 77.31 90 GLY A O 1
ATOM 758 N N . THR A 1 91 ? 9.386 -6.425 0.253 1.00 81.38 91 THR A N 1
ATOM 759 C CA . THR A 1 91 ? 9.844 -5.296 -0.555 1.00 81.38 91 THR A CA 1
ATOM 760 C C . THR A 1 91 ? 9.023 -5.206 -1.835 1.00 81.38 91 THR A C 1
ATOM 762 O O . THR A 1 91 ? 8.722 -6.221 -2.457 1.00 81.38 91 THR A O 1
ATOM 765 N N . ILE A 1 92 ? 8.661 -3.996 -2.260 1.00 86.69 92 ILE A N 1
ATOM 766 C CA . ILE A 1 92 ? 8.064 -3.791 -3.583 1.00 86.69 92 ILE A CA 1
ATOM 767 C C . ILE A 1 92 ? 9.194 -3.774 -4.616 1.00 86.69 92 ILE A C 1
ATOM 769 O O . ILE A 1 92 ? 10.040 -2.882 -4.591 1.00 86.69 92 ILE A O 1
ATOM 773 N N . LEU A 1 93 ? 9.207 -4.753 -5.518 1.00 88.56 93 LEU A N 1
ATOM 774 C CA . LEU A 1 93 ? 10.071 -4.764 -6.692 1.00 88.56 93 LEU A CA 1
ATOM 775 C C . LEU A 1 93 ? 9.248 -4.340 -7.917 1.00 88.56 93 LEU A C 1
ATOM 777 O O . LEU A 1 93 ? 8.259 -5.002 -8.244 1.00 88.56 93 LEU A O 1
ATOM 781 N N . PRO A 1 94 ? 9.648 -3.278 -8.630 1.00 92.00 94 PRO A N 1
ATOM 782 C CA . PRO A 1 94 ? 9.091 -2.995 -9.939 1.00 92.00 94 PRO A CA 1
ATOM 783 C C . PRO A 1 94 ? 9.577 -4.044 -10.948 1.00 92.00 94 PRO A C 1
ATOM 785 O O . PRO A 1 94 ? 10.777 -4.305 -11.054 1.00 92.00 94 PRO A O 1
ATOM 788 N N . VAL A 1 95 ? 8.654 -4.638 -11.700 1.00 91.75 95 VAL A N 1
ATOM 789 C CA . VAL A 1 95 ? 8.942 -5.635 -12.738 1.00 91.75 95 VAL A CA 1
ATOM 790 C C . VAL A 1 95 ? 8.444 -5.118 -14.080 1.00 91.75 95 VAL A C 1
ATOM 792 O O . VAL A 1 95 ? 7.261 -4.827 -14.229 1.00 91.75 95 VAL A O 1
ATOM 795 N N . PHE A 1 96 ? 9.339 -5.008 -15.056 1.00 94.44 96 PHE A N 1
ATOM 796 C CA . PHE A 1 96 ? 8.974 -4.693 -16.433 1.00 94.44 96 PHE A CA 1
ATOM 797 C C . PHE A 1 96 ? 8.525 -5.964 -17.160 1.00 94.44 96 PHE A C 1
ATOM 799 O O . PHE A 1 96 ? 9.236 -6.970 -17.128 1.00 94.44 96 PHE A O 1
ATOM 806 N N . VAL A 1 97 ? 7.364 -5.924 -17.815 1.00 93.25 97 VAL A N 1
ATOM 807 C CA . VAL A 1 97 ? 6.772 -7.088 -18.492 1.00 93.25 97 VAL A CA 1
ATOM 808 C C . VAL A 1 97 ? 6.641 -6.821 -19.990 1.00 93.25 97 VAL A C 1
ATOM 810 O O . VAL A 1 97 ? 5.864 -5.964 -20.411 1.00 93.25 97 VAL A O 1
ATOM 813 N N . GLU A 1 98 ? 7.346 -7.600 -20.814 1.00 93.44 98 GLU A N 1
ATOM 814 C CA . GLU A 1 98 ? 7.268 -7.514 -22.279 1.00 93.44 98 GLU A CA 1
ATOM 815 C C . GLU A 1 98 ? 6.000 -8.167 -22.849 1.00 93.44 98 GLU A C 1
ATOM 817 O O . GLU A 1 98 ? 6.049 -9.155 -23.581 1.00 93.44 98 GLU A O 1
ATOM 822 N N . LYS A 1 99 ? 4.828 -7.634 -22.495 1.00 88.62 99 LYS A N 1
ATOM 823 C CA . LYS A 1 99 ? 3.540 -8.224 -22.897 1.00 88.62 99 LYS A CA 1
ATOM 824 C C . LYS A 1 99 ? 3.262 -8.139 -24.404 1.00 88.62 99 LYS A C 1
ATOM 826 O O . LYS A 1 99 ? 2.485 -8.933 -24.926 1.00 88.62 99 LYS A O 1
ATOM 831 N N . ASP A 1 100 ? 3.852 -7.166 -25.092 1.00 92.00 100 ASP A N 1
ATOM 832 C CA . ASP A 1 100 ? 3.625 -6.896 -26.509 1.00 92.00 100 ASP A CA 1
ATOM 833 C C . ASP A 1 100 ? 4.883 -6.331 -27.188 1.00 92.00 100 ASP A C 1
ATOM 835 O O . ASP A 1 100 ? 5.907 -6.072 -26.553 1.00 92.00 100 ASP A O 1
ATOM 839 N N . ARG A 1 101 ? 4.798 -6.139 -28.507 1.00 93.56 101 ARG A N 1
ATOM 840 C CA . ARG A 1 101 ? 5.902 -5.618 -29.319 1.00 93.56 101 ARG A CA 1
ATOM 841 C C . ARG A 1 101 ? 6.350 -4.218 -28.887 1.00 93.56 101 ARG A C 1
ATOM 843 O O . ARG A 1 101 ? 7.538 -3.920 -28.932 1.00 93.56 101 ARG A O 1
ATOM 850 N N . ARG A 1 102 ? 5.426 -3.357 -28.450 1.00 93.88 102 ARG A N 1
ATOM 851 C CA . ARG A 1 102 ? 5.777 -2.003 -28.005 1.00 93.88 102 ARG A CA 1
ATOM 852 C C . ARG A 1 102 ? 6.609 -2.065 -26.726 1.00 93.88 102 ARG A C 1
ATOM 854 O O . ARG A 1 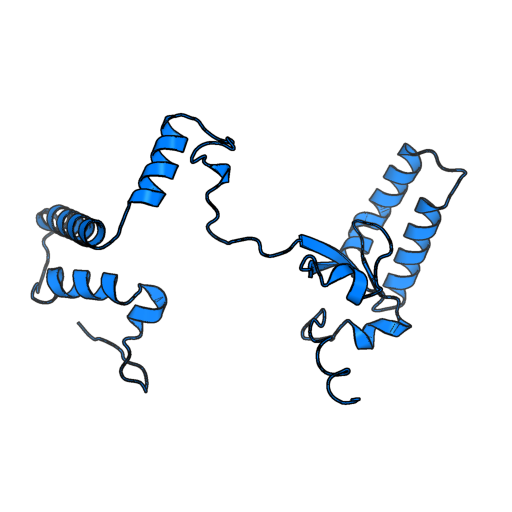102 ? 7.572 -1.316 -26.596 1.00 93.88 102 ARG A O 1
ATOM 861 N N . ALA A 1 103 ? 6.279 -2.975 -25.813 1.00 93.56 103 ALA A N 1
ATOM 862 C CA . ALA A 1 103 ? 7.072 -3.221 -24.614 1.00 93.56 103 ALA A CA 1
ATOM 863 C C . ALA A 1 103 ? 8.514 -3.648 -24.947 1.00 93.56 103 ALA A C 1
ATOM 865 O O . ALA A 1 103 ? 9.449 -3.161 -24.314 1.00 93.56 103 ALA A O 1
ATOM 866 N N . GLN A 1 104 ? 8.699 -4.499 -25.964 1.00 94.88 104 GLN A N 1
ATOM 867 C CA . GLN A 1 104 ? 10.027 -4.922 -26.433 1.00 94.88 104 GLN A CA 1
ATOM 868 C C . GLN A 1 104 ? 10.844 -3.743 -26.961 1.00 94.88 104 GLN A C 1
ATOM 870 O O . GLN A 1 104 ? 11.963 -3.520 -26.509 1.00 94.88 104 GLN A O 1
ATOM 875 N N . GLU A 1 105 ? 10.260 -2.932 -27.846 1.00 95.56 105 GLU A N 1
ATOM 876 C CA . GLU A 1 105 ? 10.920 -1.748 -28.416 1.00 95.56 105 GLU A CA 1
ATOM 877 C C . GLU A 1 105 ? 11.344 -0.753 -27.314 1.00 95.56 105 GLU A C 1
ATOM 879 O O . GLU A 1 105 ? 12.438 -0.182 -27.341 1.00 95.56 105 GLU A O 1
ATOM 884 N N . ILE A 1 106 ? 10.505 -0.581 -26.286 1.00 95.69 106 ILE A N 1
ATOM 885 C CA . ILE A 1 106 ? 10.812 0.259 -25.120 1.00 95.69 106 ILE A CA 1
ATOM 886 C C . ILE A 1 106 ? 11.956 -0.334 -24.288 1.00 95.69 106 ILE A C 1
ATOM 888 O O . ILE A 1 106 ? 12.846 0.405 -23.853 1.00 95.69 106 ILE A O 1
ATOM 892 N N . TRP A 1 107 ? 11.949 -1.649 -24.055 1.00 95.44 107 TRP A N 1
ATOM 893 C CA . TRP A 1 107 ? 12.992 -2.327 -23.286 1.00 95.44 107 TRP A CA 1
ATOM 894 C C . TRP A 1 107 ? 14.350 -2.302 -23.992 1.00 95.44 107 TRP A C 1
ATOM 896 O O . TRP A 1 107 ? 15.384 -2.063 -23.356 1.00 95.44 107 TRP A O 1
ATOM 906 N N . GLU A 1 108 ? 14.356 -2.493 -25.309 1.00 94.75 108 GLU A N 1
ATOM 907 C CA . GLU A 1 108 ? 15.540 -2.355 -26.153 1.00 94.75 108 GLU A CA 1
ATOM 908 C C . GLU A 1 108 ? 16.110 -0.940 -26.048 1.00 94.75 108 GLU A C 1
ATOM 910 O O . GLU A 1 108 ? 17.278 -0.778 -25.685 1.00 94.75 108 GLU A O 1
ATOM 915 N N . CYS A 1 109 ? 15.271 0.087 -26.227 1.00 94.50 109 CYS A N 1
ATOM 916 C CA . CYS A 1 109 ? 15.679 1.484 -26.091 1.00 94.50 109 CYS A CA 1
ATOM 917 C C . CYS A 1 109 ? 16.259 1.783 -24.696 1.00 94.50 109 CYS A C 1
ATOM 919 O O . CYS A 1 109 ? 17.335 2.376 -24.565 1.00 94.50 109 CYS A O 1
ATOM 921 N N . PHE A 1 110 ? 15.597 1.320 -23.631 1.00 94.75 110 PHE A N 1
ATOM 922 C CA . PHE A 1 110 ? 16.100 1.438 -22.260 1.00 94.75 110 PHE A CA 1
ATOM 923 C C . PHE A 1 110 ? 17.483 0.786 -22.101 1.00 94.75 110 PHE A C 1
ATOM 925 O O . PHE A 1 110 ? 18.409 1.391 -21.544 1.00 94.75 110 PHE A O 1
ATOM 932 N N . SER A 1 111 ? 17.639 -0.432 -22.620 1.00 92.69 111 SER A N 1
ATOM 933 C CA . SER A 1 111 ? 18.871 -1.218 -22.544 1.00 92.69 111 SER A CA 1
ATOM 934 C C . SER A 1 111 ? 20.017 -0.586 -23.335 1.00 92.69 111 SER A C 1
ATOM 936 O O . SER A 1 111 ? 21.169 -0.611 -22.893 1.00 92.69 111 SER A O 1
ATOM 938 N N . GLU A 1 112 ? 19.731 0.011 -24.490 1.00 94.50 112 GLU A N 1
ATOM 939 C CA . GLU A 1 112 ? 20.694 0.774 -25.287 1.00 94.50 112 GLU A CA 1
ATOM 940 C C . GLU A 1 112 ? 21.160 2.037 -24.561 1.00 94.50 112 GLU A C 1
ATOM 942 O O . GLU A 1 112 ? 22.366 2.259 -24.430 1.00 94.50 112 GLU A O 1
ATOM 947 N N . ILE A 1 113 ? 20.236 2.826 -24.000 1.00 92.69 113 ILE A N 1
ATOM 948 C CA . ILE A 1 113 ? 20.577 4.032 -23.227 1.00 92.69 113 ILE A CA 1
ATOM 949 C C . ILE A 1 113 ? 21.466 3.669 -22.029 1.00 92.69 113 ILE A C 1
ATOM 951 O O . ILE A 1 113 ? 22.450 4.359 -21.740 1.00 92.69 113 ILE A O 1
ATOM 955 N N . LYS A 1 114 ? 21.151 2.570 -21.329 1.00 89.94 114 LYS A N 1
ATOM 956 C CA . LYS A 1 114 ? 21.941 2.093 -20.185 1.00 89.94 114 LYS A CA 1
ATOM 957 C C . LYS A 1 114 ? 23.347 1.656 -20.600 1.00 89.94 114 LYS A C 1
ATOM 959 O O . LYS A 1 114 ? 24.311 2.105 -19.971 1.00 89.94 114 LYS A O 1
ATOM 964 N N . ARG A 1 115 ? 23.470 0.841 -21.655 1.00 91.31 115 ARG A N 1
ATOM 965 C CA . ARG A 1 115 ? 24.748 0.278 -22.136 1.00 91.31 115 ARG A CA 1
ATOM 966 C C . ARG A 1 115 ? 25.618 1.269 -22.904 1.00 91.31 115 ARG A C 1
ATOM 968 O O . ARG A 1 115 ? 26.828 1.075 -22.952 1.00 91.31 115 ARG A O 1
ATOM 975 N N . SER A 1 116 ? 25.037 2.327 -23.467 1.00 91.06 116 SER A N 1
ATOM 976 C CA . SER A 1 116 ? 25.768 3.307 -24.271 1.00 91.06 116 SER A CA 1
ATOM 977 C C . SER A 1 116 ? 26.976 3.871 -23.519 1.00 91.06 116 SER A C 1
ATOM 979 O O . SER A 1 116 ? 26.842 4.465 -22.446 1.00 91.06 116 SER A O 1
ATOM 981 N N . SER A 1 117 ? 28.169 3.676 -24.076 1.00 87.44 117 SER A N 1
ATOM 982 C CA . SER A 1 117 ? 29.419 4.227 -23.537 1.00 87.44 117 SER A CA 1
ATOM 983 C C . SER A 1 117 ? 29.689 5.652 -24.029 1.00 87.44 117 SER A C 1
ATOM 985 O O . SER A 1 117 ? 30.530 6.339 -23.460 1.00 87.44 117 SER A O 1
ATOM 987 N N . SER A 1 118 ? 28.9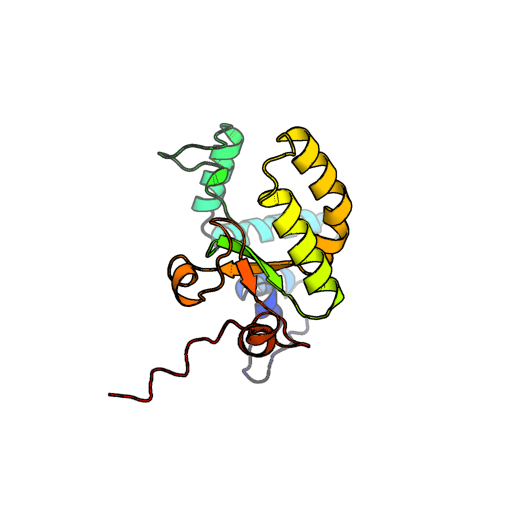82 6.100 -25.072 1.00 87.38 118 SER A N 1
ATOM 988 C CA . SER A 1 118 ? 29.140 7.432 -25.663 1.00 87.38 118 SER A CA 1
ATOM 989 C C . SER A 1 118 ? 28.369 8.520 -24.914 1.00 87.38 118 SER A C 1
ATOM 991 O O . SER A 1 118 ? 28.774 9.679 -24.950 1.00 87.38 118 SER A O 1
ATOM 993 N N . LEU A 1 119 ? 27.286 8.160 -24.216 1.00 87.62 119 LEU A N 1
ATOM 994 C CA . LEU A 1 119 ? 26.468 9.100 -23.448 1.00 87.62 119 LEU A CA 1
ATOM 995 C C . LEU A 1 119 ? 27.028 9.331 -22.039 1.00 87.62 119 LEU A C 1
ATOM 997 O O . LEU A 1 119 ? 27.255 8.389 -21.273 1.00 87.62 119 LEU A O 1
ATOM 1001 N N . LYS A 1 120 ? 27.141 10.601 -21.647 1.00 92.38 120 LYS A N 1
ATOM 1002 C CA . LYS A 1 120 ? 27.413 11.014 -20.263 1.00 92.38 120 LYS A CA 1
ATOM 1003 C C . LYS A 1 120 ? 26.199 10.732 -19.367 1.00 92.38 120 LYS A C 1
ATOM 1005 O O . LYS A 1 120 ? 25.067 10.613 -19.835 1.00 92.38 120 LYS A O 1
ATOM 1010 N N . LEU A 1 121 ? 26.401 10.678 -18.044 1.00 90.12 121 LEU A N 1
ATOM 1011 C CA . LEU A 1 121 ? 25.329 10.359 -17.079 1.00 90.12 121 LEU A CA 1
ATOM 1012 C C . LEU A 1 121 ? 24.091 11.270 -17.192 1.00 90.12 121 LEU A C 1
ATOM 1014 O O . LEU A 1 121 ? 22.957 10.801 -17.059 1.00 90.12 121 LEU A O 1
ATOM 1018 N N . TRP A 1 122 ? 24.292 12.564 -17.447 1.00 92.50 122 TRP A N 1
ATOM 1019 C CA . TRP A 1 122 ? 23.191 13.521 -17.582 1.00 92.50 122 TRP A CA 1
ATOM 1020 C C . TRP A 1 122 ? 22.417 13.322 -18.896 1.00 92.50 122 TRP A C 1
ATOM 1022 O O . TRP A 1 122 ? 21.191 13.410 -18.898 1.00 92.50 122 TRP A O 1
ATOM 1032 N N . GLU A 1 123 ? 23.094 12.955 -19.988 1.00 93.06 123 GLU A N 1
ATOM 1033 C CA . GLU A 1 123 ? 22.460 12.654 -21.280 1.00 93.06 123 GLU A CA 1
ATOM 1034 C C . GLU A 1 123 ? 21.620 11.381 -21.184 1.00 93.06 123 GLU A C 1
ATOM 1036 O O . GLU A 1 123 ? 20.474 11.360 -21.634 1.00 93.06 123 GLU A O 1
ATOM 1041 N N . LYS A 1 124 ? 22.139 10.353 -20.494 1.00 92.38 124 LYS A N 1
ATOM 1042 C CA . LYS A 1 124 ? 21.365 9.148 -20.157 1.00 92.38 124 LYS A CA 1
ATOM 1043 C C . LYS A 1 124 ? 20.118 9.496 -19.352 1.00 92.38 124 LYS A C 1
ATOM 1045 O O . LYS A 1 124 ? 19.041 8.992 -19.647 1.00 92.38 124 LYS A O 1
ATOM 1050 N N . SER A 1 125 ? 20.240 10.382 -18.364 1.00 91.00 125 SER A N 1
ATOM 1051 C CA . SER A 1 125 ? 19.098 10.828 -17.554 1.00 91.00 125 SER A CA 1
ATOM 1052 C C . SER A 1 125 ? 18.020 11.516 -18.398 1.00 91.00 125 SER A C 1
ATOM 1054 O O . SER A 1 125 ? 16.836 11.249 -18.209 1.00 91.00 125 SER A O 1
ATOM 1056 N N . ILE A 1 126 ? 18.409 12.367 -19.353 1.00 93.56 126 ILE A N 1
ATOM 1057 C CA . ILE A 1 126 ? 17.467 13.027 -20.270 1.00 93.56 126 ILE A CA 1
ATOM 1058 C C . ILE A 1 126 ? 16.804 12.007 -21.200 1.00 93.56 126 ILE A C 1
ATOM 1060 O O . ILE A 1 126 ? 15.587 12.043 -21.370 1.00 93.56 126 ILE A O 1
ATOM 1064 N N . ALA A 1 127 ? 17.579 11.090 -21.781 1.00 92.81 127 ALA A N 1
ATOM 1065 C CA . ALA A 1 127 ? 17.053 10.060 -22.671 1.00 92.81 127 ALA A CA 1
ATOM 1066 C C . ALA A 1 127 ? 16.058 9.136 -21.946 1.00 92.81 127 ALA A C 1
ATOM 1068 O O . ALA A 1 127 ? 14.961 8.907 -22.449 1.00 92.81 127 ALA A O 1
ATOM 1069 N N . LEU A 1 128 ? 16.379 8.697 -20.723 1.00 93.44 128 LEU A N 1
ATOM 1070 C CA . LEU A 1 128 ? 15.476 7.887 -19.900 1.00 93.44 128 LEU A CA 1
ATOM 1071 C C . LEU A 1 128 ? 14.182 8.628 -19.544 1.00 93.44 128 LEU A C 1
ATOM 1073 O O . LEU A 1 128 ? 13.115 8.025 -19.566 1.00 93.44 128 LEU A O 1
ATOM 1077 N N . ARG A 1 129 ? 14.242 9.938 -19.265 1.00 92.69 129 ARG A N 1
ATOM 1078 C CA . ARG A 1 129 ? 13.037 10.747 -19.001 1.00 92.69 129 ARG A CA 1
ATOM 1079 C C . ARG A 1 129 ? 12.071 10.770 -20.183 1.00 92.69 129 ARG A C 1
ATOM 1081 O O . ARG A 1 129 ? 10.868 10.828 -19.962 1.00 92.69 129 ARG A O 1
ATOM 1088 N N . ARG A 1 130 ? 12.576 10.714 -21.420 1.00 93.88 130 ARG A N 1
ATOM 1089 C CA . ARG A 1 130 ? 11.726 10.707 -22.623 1.00 93.88 130 ARG A CA 1
ATOM 1090 C C . ARG A 1 130 ? 10.882 9.441 -22.724 1.00 93.88 130 ARG A C 1
ATOM 1092 O O . ARG A 1 130 ? 9.730 9.538 -23.118 1.00 93.88 130 ARG A O 1
ATOM 1099 N N . ILE A 1 131 ? 11.436 8.295 -22.327 1.00 93.88 131 ILE A N 1
ATOM 1100 C CA . ILE A 1 131 ? 10.739 7.001 -22.363 1.00 93.88 131 ILE A CA 1
ATOM 1101 C C . ILE A 1 131 ? 10.052 6.648 -21.039 1.00 93.88 131 ILE A C 1
ATOM 1103 O O . ILE A 1 131 ? 9.363 5.642 -20.963 1.00 93.88 131 ILE A O 1
ATOM 1107 N N . GLN A 1 132 ? 10.231 7.446 -19.981 1.00 92.38 132 GLN A N 1
ATOM 1108 C CA . GLN A 1 132 ? 9.795 7.106 -18.623 1.00 92.38 132 GLN A CA 1
ATOM 1109 C C . GLN A 1 132 ? 8.294 6.820 -18.527 1.00 92.38 132 GLN A C 1
ATOM 1111 O O . GLN A 1 132 ? 7.895 5.901 -17.817 1.00 92.38 132 GLN A O 1
ATOM 1116 N N . LYS A 1 133 ? 7.475 7.614 -19.227 1.00 93.81 133 LYS A N 1
ATOM 1117 C CA . LYS A 1 133 ? 6.023 7.429 -19.243 1.00 93.81 133 LYS A CA 1
ATOM 1118 C C . LYS A 1 133 ? 5.663 6.086 -19.873 1.00 93.81 133 LYS A C 1
ATOM 1120 O O . LYS A 1 133 ? 5.022 5.275 -19.221 1.00 93.81 133 LYS A O 1
ATOM 1125 N N . ASP A 1 134 ? 6.141 5.847 -21.092 1.00 93.69 134 ASP A N 1
ATOM 1126 C CA . ASP A 1 134 ? 5.873 4.606 -21.819 1.00 93.69 134 ASP A CA 1
ATOM 1127 C C . ASP A 1 134 ? 6.430 3.386 -21.078 1.00 93.69 134 ASP A C 1
ATOM 1129 O O . ASP A 1 134 ? 5.793 2.344 -21.041 1.00 93.69 134 ASP A O 1
ATOM 1133 N N . PHE A 1 135 ? 7.592 3.517 -20.436 1.00 94.56 135 PHE A N 1
ATOM 1134 C CA . PHE A 1 135 ? 8.185 2.465 -19.612 1.00 94.56 135 PHE A CA 1
ATOM 1135 C C . PHE A 1 135 ? 7.315 2.127 -18.393 1.00 94.56 135 PHE A C 1
ATOM 1137 O O . PHE A 1 135 ? 7.188 0.959 -18.029 1.00 94.56 135 PHE A O 1
ATOM 1144 N N . GLY A 1 136 ? 6.701 3.139 -17.774 1.00 93.38 136 GLY A N 1
ATOM 1145 C CA . GLY A 1 136 ? 5.798 2.971 -16.636 1.00 93.38 136 GLY A CA 1
ATOM 1146 C C . GLY A 1 136 ? 4.537 2.171 -16.970 1.00 93.38 136 GLY A C 1
ATOM 1147 O O . GLY A 1 136 ? 4.068 1.422 -16.118 1.00 93.38 136 GLY A O 1
ATOM 1148 N N . ASP A 1 137 ? 4.040 2.253 -18.207 1.00 93.25 137 ASP A N 1
ATOM 1149 C CA . ASP A 1 137 ? 2.836 1.531 -18.649 1.00 93.25 137 ASP A CA 1
ATOM 1150 C C . ASP A 1 137 ? 3.014 -0.004 -18.652 1.00 93.25 137 ASP A C 1
ATOM 1152 O O . ASP A 1 137 ? 2.029 -0.746 -18.632 1.00 93.25 137 ASP A O 1
ATOM 1156 N N . TYR A 1 138 ? 4.260 -0.490 -18.653 1.00 93.56 138 TYR A N 1
ATOM 1157 C CA . TYR A 1 138 ? 4.609 -1.920 -18.626 1.00 93.56 138 TYR A CA 1
ATOM 1158 C C . TYR A 1 138 ? 5.235 -2.361 -17.300 1.00 93.56 138 TYR A C 1
ATOM 1160 O O . TYR A 1 138 ? 5.739 -3.482 -17.188 1.00 93.56 138 TYR A O 1
ATOM 1168 N N . LEU A 1 139 ? 5.224 -1.484 -16.296 1.00 93.38 139 LEU A N 1
ATOM 1169 C CA . LEU A 1 139 ? 5.831 -1.733 -15.002 1.00 93.38 139 LEU A CA 1
ATOM 1170 C C . LEU A 1 139 ? 4.775 -2.185 -13.995 1.00 93.38 139 LEU A C 1
ATOM 1172 O O . LEU A 1 139 ? 3.770 -1.518 -13.761 1.00 93.38 139 LEU A O 1
ATOM 1176 N N . VAL A 1 140 ? 5.032 -3.322 -13.361 1.00 90.81 140 VAL A N 1
ATOM 1177 C CA . VAL A 1 140 ? 4.138 -3.931 -12.380 1.00 90.81 140 VAL A CA 1
ATOM 1178 C C . VAL A 1 140 ? 4.853 -3.987 -11.040 1.00 90.81 140 VAL A C 1
ATOM 1180 O O . VAL A 1 140 ? 5.938 -4.551 -10.922 1.00 90.81 140 VAL A O 1
ATOM 1183 N N . ASN A 1 141 ? 4.242 -3.397 -10.015 1.00 90.38 141 ASN A N 1
ATOM 1184 C CA . ASN A 1 141 ? 4.778 -3.422 -8.660 1.00 90.38 141 ASN A CA 1
ATOM 1185 C C . ASN A 1 141 ? 4.433 -4.752 -7.991 1.00 90.38 141 ASN A C 1
ATOM 1187 O O . ASN A 1 141 ? 3.286 -5.001 -7.616 1.00 90.38 141 ASN A O 1
ATOM 1191 N N . VAL A 1 142 ? 5.441 -5.603 -7.830 1.00 86.50 142 VAL A N 1
ATOM 1192 C CA . VAL A 1 142 ? 5.296 -6.916 -7.209 1.00 86.50 142 VAL A CA 1
ATOM 1193 C C . VAL A 1 142 ? 5.807 -6.835 -5.778 1.00 86.50 142 VAL A C 1
ATOM 1195 O O . VAL A 1 142 ? 6.925 -6.391 -5.530 1.00 86.50 142 VAL A O 1
ATOM 1198 N N . ARG A 1 143 ? 4.991 -7.261 -4.811 1.00 82.81 143 ARG A N 1
ATOM 1199 C CA . ARG A 1 143 ? 5.447 -7.445 -3.429 1.00 82.81 143 ARG A CA 1
ATOM 1200 C C . ARG A 1 143 ? 6.229 -8.755 -3.362 1.00 82.81 143 ARG A C 1
ATOM 1202 O O . ARG A 1 143 ? 5.670 -9.801 -3.672 1.00 82.81 143 ARG A O 1
ATOM 1209 N N . ILE A 1 144 ? 7.493 -8.675 -2.964 1.00 80.50 144 ILE A N 1
ATOM 1210 C CA . ILE A 1 144 ? 8.430 -9.795 -2.908 1.00 80.50 144 ILE A CA 1
ATOM 1211 C C . ILE A 1 144 ? 8.944 -9.951 -1.477 1.00 80.50 144 ILE A C 1
ATOM 1213 O O . ILE A 1 144 ? 9.368 -8.979 -0.847 1.00 80.50 144 ILE A O 1
ATOM 1217 N N . ARG A 1 145 ? 8.915 -11.168 -0.933 1.00 78.69 145 ARG A N 1
ATOM 1218 C CA . ARG A 1 145 ? 9.492 -11.471 0.384 1.00 78.69 145 ARG A CA 1
ATOM 1219 C C . ARG A 1 145 ? 10.980 -11.800 0.233 1.00 78.69 145 ARG A C 1
ATOM 1221 O O . ARG A 1 145 ? 11.451 -12.117 -0.854 1.00 78.69 145 ARG A O 1
ATOM 1228 N N . LYS A 1 146 ? 11.752 -11.726 1.326 1.00 65.00 146 LYS A N 1
ATOM 1229 C CA . LYS A 1 146 ? 13.225 -11.891 1.296 1.00 65.00 146 LYS A CA 1
ATOM 1230 C C . LYS A 1 146 ? 13.704 -13.180 0.601 1.00 65.00 146 LYS A C 1
ATOM 1232 O O . LYS A 1 146 ? 14.788 -13.167 0.030 1.00 65.00 146 LYS A O 1
ATOM 1237 N N . ASN A 1 147 ? 12.899 -14.243 0.612 1.00 65.62 147 ASN A N 1
ATOM 1238 C CA . ASN A 1 147 ? 13.250 -15.534 0.012 1.00 65.62 147 ASN A CA 1
ATOM 1239 C C . ASN A 1 147 ? 12.817 -15.678 -1.456 1.00 65.62 147 ASN A C 1
ATOM 1241 O O . ASN A 1 147 ? 13.310 -16.567 -2.139 1.00 65.62 147 ASN A O 1
ATOM 1245 N N . ASP A 1 148 ? 11.946 -14.808 -1.961 1.00 67.88 148 ASP A N 1
ATOM 1246 C CA . ASP A 1 148 ? 11.314 -14.986 -3.273 1.00 67.88 148 ASP A CA 1
ATOM 1247 C C . ASP A 1 148 ? 12.209 -14.466 -4.417 1.00 67.88 148 ASP A C 1
ATOM 1249 O O . ASP A 1 148 ? 12.142 -14.955 -5.540 1.00 67.88 148 ASP A O 1
ATOM 1253 N N . VAL A 1 149 ? 13.076 -13.476 -4.154 1.00 60.38 149 VAL A N 1
ATOM 1254 C CA . VAL A 1 149 ? 13.817 -12.748 -5.205 1.00 60.38 149 VAL A CA 1
ATOM 1255 C C . VAL A 1 149 ? 14.714 -13.663 -6.064 1.00 60.38 149 VAL A C 1
ATOM 1257 O O . VAL A 1 149 ? 14.621 -13.576 -7.292 1.00 60.38 149 VAL A O 1
ATOM 1260 N N . PRO A 1 150 ? 15.570 -14.540 -5.493 1.00 58.81 150 PRO A N 1
ATOM 1261 C CA . PRO A 1 150 ? 16.393 -15.444 -6.298 1.00 58.81 150 PRO A CA 1
ATOM 1262 C C . PRO A 1 150 ? 15.561 -16.532 -6.988 1.00 58.81 150 PRO A C 1
ATOM 1264 O O . PRO A 1 150 ? 15.927 -16.972 -8.073 1.00 58.81 150 PRO A O 1
ATOM 1267 N N . LEU A 1 151 ? 14.432 -16.927 -6.385 1.00 58.12 151 LEU A N 1
ATOM 1268 C CA . LEU A 1 151 ? 13.558 -17.993 -6.883 1.00 58.12 151 LEU A CA 1
ATOM 1269 C C . LEU A 1 151 ? 12.824 -17.602 -8.173 1.00 58.12 151 LEU A C 1
ATOM 1271 O O . LEU A 1 151 ? 12.492 -18.467 -8.974 1.00 58.12 151 LEU A O 1
ATOM 1275 N N . LEU A 1 152 ? 12.608 -16.305 -8.415 1.00 65.50 152 LEU A N 1
ATOM 1276 C CA . LEU A 1 152 ? 11.881 -15.843 -9.602 1.00 65.50 152 LEU A CA 1
ATOM 1277 C C . LEU A 1 152 ? 12.745 -15.829 -10.877 1.00 65.50 152 LEU A C 1
ATOM 1279 O O . LEU A 1 152 ? 12.216 -15.948 -11.979 1.00 65.50 152 LEU A O 1
ATOM 1283 N N . GLY A 1 153 ? 14.072 -15.678 -10.773 1.00 73.75 153 GLY A N 1
ATOM 1284 C CA . GLY A 1 153 ? 14.957 -15.655 -11.949 1.00 73.75 153 GLY A CA 1
ATOM 1285 C C . GLY A 1 153 ? 14.635 -14.547 -12.970 1.00 73.75 153 GLY A C 1
ATOM 1286 O O . GLY A 1 153 ? 14.838 -14.740 -14.169 1.00 73.75 153 GLY A O 1
ATOM 1287 N N . ILE A 1 154 ? 14.087 -13.414 -12.508 1.00 81.69 154 ILE A N 1
ATOM 1288 C CA . ILE A 1 154 ? 13.652 -12.266 -13.333 1.00 81.69 154 ILE A CA 1
ATOM 1289 C C . ILE A 1 154 ? 14.447 -10.983 -13.051 1.00 81.69 154 ILE A C 1
ATOM 1291 O O . ILE A 1 154 ? 14.044 -9.907 -13.471 1.00 81.69 154 ILE A O 1
ATOM 1295 N N . LEU A 1 155 ? 15.541 -11.022 -12.290 1.00 83.81 155 LEU A N 1
ATOM 1296 C CA . LEU A 1 155 ? 16.280 -9.799 -11.960 1.00 83.81 155 LEU A CA 1
ATOM 1297 C C . LEU A 1 155 ? 17.096 -9.284 -13.154 1.00 83.81 155 LEU A C 1
ATOM 1299 O O . LEU A 1 155 ? 18.032 -9.944 -13.596 1.00 83.81 155 LEU A O 1
ATOM 1303 N N . ALA A 1 156 ? 16.804 -8.061 -13.607 1.00 84.88 156 ALA A N 1
ATOM 1304 C CA . ALA A 1 156 ? 17.675 -7.318 -14.522 1.00 84.88 156 ALA A CA 1
ATOM 1305 C C . ALA A 1 156 ? 18.686 -6.440 -13.768 1.00 84.88 156 ALA A C 1
ATOM 1307 O O . ALA A 1 156 ? 19.793 -6.194 -14.241 1.00 84.88 156 ALA A O 1
ATOM 1308 N N . SER A 1 157 ? 18.308 -5.941 -12.588 1.00 83.06 157 SER A N 1
ATOM 1309 C CA . SER A 1 157 ? 19.185 -5.195 -11.681 1.00 83.06 157 SER A CA 1
ATOM 1310 C C . SER A 1 157 ? 18.699 -5.344 -10.231 1.00 83.06 157 SER A C 1
ATOM 1312 O O . SER A 1 157 ? 17.571 -5.797 -10.033 1.00 83.06 157 SER A O 1
ATOM 1314 N N . PRO A 1 158 ? 19.471 -4.914 -9.211 1.00 81.25 158 PRO A N 1
ATOM 1315 C CA . PRO A 1 158 ? 19.073 -5.040 -7.802 1.00 81.25 158 PRO A CA 1
ATOM 1316 C C . PRO A 1 158 ? 17.709 -4.425 -7.445 1.00 81.25 158 PRO A C 1
ATOM 1318 O O . PRO A 1 158 ? 17.119 -4.784 -6.431 1.00 81.25 158 PRO A O 1
ATOM 1321 N N . HIS A 1 159 ? 17.212 -3.495 -8.264 1.00 86.06 159 HIS A N 1
ATOM 1322 C CA . HIS A 1 159 ? 15.971 -2.757 -8.020 1.00 86.06 159 HIS A CA 1
ATOM 1323 C C . HIS A 1 159 ? 14.963 -2.865 -9.171 1.00 86.06 159 HIS A C 1
ATOM 1325 O O . HIS A 1 159 ? 13.993 -2.117 -9.181 1.00 86.06 159 HIS A O 1
ATOM 1331 N N . LEU A 1 160 ? 15.196 -3.740 -10.157 1.00 89.38 160 LEU A N 1
ATOM 1332 C CA . LEU A 1 160 ? 14.316 -3.883 -11.320 1.00 89.38 160 LEU A CA 1
ATOM 1333 C C . LEU A 1 160 ? 14.254 -5.340 -11.779 1.00 89.38 160 LEU A C 1
ATOM 1335 O O . LEU A 1 160 ? 15.274 -5.921 -12.162 1.00 89.38 160 LEU A O 1
ATOM 1339 N N . GLY A 1 161 ? 13.043 -5.890 -11.779 1.00 90.62 161 GLY A N 1
ATOM 1340 C CA . GLY A 1 161 ? 12.726 -7.145 -12.442 1.00 90.62 161 GLY A CA 1
ATOM 1341 C C . GLY A 1 161 ? 12.395 -6.939 -13.920 1.00 90.62 161 GLY A C 1
ATOM 1342 O O . GLY A 1 161 ? 11.974 -5.861 -14.338 1.00 90.62 161 GLY A O 1
ATOM 1343 N N . TYR A 1 162 ? 12.572 -7.989 -14.704 1.00 92.38 162 TYR A N 1
ATOM 1344 C CA . TYR A 1 162 ? 12.335 -8.038 -16.133 1.00 92.38 162 TYR A CA 1
ATOM 1345 C C . TYR A 1 162 ? 11.821 -9.421 -16.522 1.00 92.38 162 TYR A C 1
ATOM 1347 O O . TYR A 1 162 ? 12.461 -10.437 -16.246 1.00 92.38 162 TYR A O 1
ATOM 1355 N N . VAL A 1 163 ? 10.669 -9.442 -17.184 1.00 91.44 163 VAL A N 1
ATOM 1356 C CA . VAL A 1 163 ? 10.071 -10.644 -17.757 1.00 91.44 163 VAL A CA 1
ATOM 1357 C C . VAL A 1 163 ? 10.107 -10.507 -19.280 1.00 91.44 163 VAL A C 1
ATOM 1359 O O . VAL A 1 163 ? 9.368 -9.674 -19.817 1.00 91.44 163 VAL A O 1
ATOM 1362 N N . PRO A 1 164 ? 10.937 -11.305 -19.980 1.00 91.06 164 PRO A N 1
ATOM 1363 C CA . PRO A 1 164 ? 10.965 -11.303 -21.437 1.00 91.06 164 PRO A CA 1
ATOM 1364 C C . PRO A 1 164 ? 9.672 -11.894 -21.992 1.00 91.06 164 PRO A C 1
ATOM 1366 O O . PRO A 1 164 ? 9.051 -12.742 -21.342 1.00 91.06 164 PRO A O 1
ATOM 1369 N N . GLN A 1 165 ? 9.310 -11.521 -23.222 1.00 90.06 165 GLN A N 1
ATOM 1370 C CA . GLN A 1 165 ? 8.059 -11.965 -23.855 1.00 90.06 165 GLN A CA 1
ATOM 1371 C C . GLN A 1 165 ? 7.862 -13.493 -23.794 1.00 90.06 165 GLN A C 1
ATOM 1373 O O . GLN A 1 165 ? 6.758 -13.969 -23.530 1.00 90.06 165 GLN A O 1
ATOM 1378 N N . SER A 1 166 ? 8.942 -14.265 -23.965 1.00 88.62 166 SER A N 1
ATOM 1379 C CA . SER A 1 166 ? 8.932 -15.735 -23.921 1.00 88.62 166 SER A CA 1
ATOM 1380 C C . SER A 1 166 ? 8.438 -16.322 -22.597 1.00 88.62 166 SER A C 1
ATOM 1382 O O . SER A 1 166 ? 7.883 -17.415 -22.594 1.00 88.62 166 SER A O 1
ATOM 1384 N N . ARG A 1 167 ? 8.606 -15.595 -21.486 1.00 88.06 167 ARG A N 1
ATOM 1385 C CA . ARG A 1 167 ? 8.244 -16.035 -20.130 1.00 88.06 167 ARG A CA 1
ATOM 1386 C C . ARG A 1 167 ? 7.037 -15.291 -19.567 1.00 88.06 167 ARG A C 1
ATOM 1388 O O . ARG A 1 167 ? 6.634 -15.545 -18.436 1.00 88.06 167 ARG A O 1
ATOM 1395 N N . VAL A 1 168 ? 6.405 -14.395 -20.330 1.00 87.38 168 VAL A N 1
ATOM 1396 C CA . VAL A 1 168 ? 5.224 -13.654 -19.850 1.00 87.38 168 VAL A CA 1
ATOM 1397 C C . VAL A 1 168 ? 4.104 -14.605 -19.435 1.00 87.38 168 VAL A C 1
ATOM 1399 O O . VAL A 1 168 ? 3.501 -14.390 -18.392 1.00 87.38 168 VAL A O 1
ATOM 1402 N N . ALA A 1 169 ? 3.874 -15.692 -20.175 1.00 86.12 169 ALA A N 1
ATOM 1403 C CA . ALA A 1 169 ? 2.838 -16.673 -19.840 1.00 86.12 169 ALA A CA 1
ATOM 1404 C C . ALA A 1 169 ? 3.086 -17.413 -18.507 1.00 86.12 169 ALA A C 1
ATOM 1406 O O . ALA A 1 169 ? 2.134 -17.881 -17.880 1.00 86.12 169 ALA A O 1
ATOM 1407 N N . GLU A 1 170 ? 4.344 -17.510 -18.067 1.00 84.44 170 GLU A N 1
ATOM 1408 C CA . GLU A 1 170 ? 4.728 -18.128 -16.792 1.00 84.44 170 GLU A CA 1
ATOM 1409 C C . GLU A 1 170 ? 4.472 -17.171 -15.617 1.00 84.44 170 GLU A C 1
ATOM 1411 O O . GLU A 1 170 ? 3.937 -17.580 -14.589 1.00 84.44 170 GLU A O 1
ATOM 1416 N N . PHE A 1 171 ? 4.806 -15.886 -15.782 1.00 83.94 171 PHE A N 1
ATOM 1417 C CA . PHE A 1 171 ? 4.814 -14.893 -14.697 1.00 83.94 171 PHE A CA 1
ATOM 1418 C C . PHE A 1 171 ? 3.599 -13.958 -14.686 1.00 83.94 171 PHE A C 1
ATOM 1420 O O . PHE A 1 171 ? 3.400 -13.229 -13.715 1.00 83.94 171 PHE A O 1
ATOM 1427 N N . TYR A 1 172 ? 2.781 -13.942 -15.739 1.00 84.31 172 TYR A N 1
ATOM 1428 C CA . TYR A 1 172 ? 1.724 -12.950 -15.912 1.00 84.31 172 TYR A CA 1
ATOM 1429 C C . TYR A 1 172 ? 0.443 -13.553 -16.499 1.00 84.31 172 TYR A C 1
ATOM 1431 O O . TYR A 1 172 ? 0.445 -14.203 -17.542 1.00 84.31 172 TYR A O 1
ATOM 1439 N N . HIS A 1 173 ? -0.683 -13.303 -15.835 1.00 85.25 173 HIS A N 1
ATOM 1440 C CA . HIS A 1 173 ? -2.022 -13.600 -16.325 1.00 85.25 173 HIS A CA 1
ATOM 1441 C C . HIS A 1 173 ? -2.681 -12.308 -16.847 1.00 85.25 173 HIS A C 1
ATOM 1443 O O . HIS A 1 173 ? -2.644 -11.300 -16.141 1.00 85.25 173 HIS A O 1
ATOM 1449 N N . PRO A 1 174 ? -3.337 -12.309 -18.026 1.00 81.62 174 PRO A N 1
ATOM 1450 C CA . PRO A 1 174 ? -3.939 -11.097 -18.598 1.00 81.62 174 PRO A CA 1
ATOM 1451 C C . PRO A 1 174 ? -4.976 -10.407 -17.700 1.00 81.62 174 PRO A C 1
ATOM 1453 O O . PRO A 1 174 ? -5.045 -9.184 -17.678 1.00 81.62 174 PRO A O 1
ATOM 1456 N N . GLU A 1 175 ? -5.769 -11.187 -16.962 1.00 83.00 175 GLU A N 1
ATOM 1457 C CA . GLU A 1 175 ? -6.836 -10.662 -16.092 1.00 83.00 175 GLU A CA 1
ATOM 1458 C C . GLU A 1 175 ? -6.402 -10.418 -14.639 1.00 83.00 175 GLU A C 1
ATOM 1460 O O . GLU A 1 175 ? -6.756 -9.400 -14.052 1.00 83.00 175 GLU A O 1
ATOM 1465 N N . THR A 1 176 ? -5.637 -11.340 -14.043 1.00 81.81 176 THR A N 1
ATOM 1466 C CA . THR A 1 176 ? -5.285 -11.306 -12.613 1.00 81.81 176 THR A CA 1
ATOM 1467 C C . THR A 1 176 ? -3.894 -10.725 -12.345 1.00 81.81 176 THR A C 1
ATOM 1469 O O . THR A 1 176 ? -3.542 -10.475 -11.193 1.00 81.81 176 THR A O 1
ATOM 1472 N N . GLY A 1 177 ? -3.114 -10.442 -13.394 1.00 83.88 177 GLY A N 1
ATOM 1473 C CA . GLY A 1 177 ? -1.808 -9.800 -13.301 1.00 83.88 177 GLY A CA 1
ATOM 1474 C C . GLY A 1 177 ? -0.673 -10.767 -12.957 1.00 83.88 177 GLY A C 1
ATOM 1475 O O . GLY A 1 177 ? -0.637 -11.907 -13.416 1.00 83.88 177 GLY A O 1
ATOM 1476 N N . PHE A 1 178 ? 0.308 -10.291 -12.188 1.00 84.06 178 PHE A N 1
ATOM 1477 C CA . PHE A 1 178 ? 1.530 -11.044 -11.894 1.00 84.06 178 PHE A CA 1
ATOM 1478 C C . PHE A 1 178 ? 1.242 -12.273 -11.017 1.00 84.06 178 PHE A C 1
ATOM 1480 O O . PHE A 1 178 ? 0.704 -12.139 -9.914 1.00 84.06 178 PHE A O 1
ATOM 1487 N N . ARG A 1 179 ? 1.622 -13.463 -11.494 1.00 82.12 179 ARG A N 1
ATOM 1488 C CA . ARG A 1 179 ? 1.422 -14.737 -10.791 1.00 82.12 179 ARG A CA 1
ATOM 1489 C C . ARG A 1 179 ? 2.413 -14.865 -9.636 1.00 82.12 179 ARG A C 1
ATOM 1491 O O . ARG A 1 179 ? 3.576 -14.499 -9.772 1.00 82.12 179 ARG A O 1
ATOM 1498 N N . ARG A 1 180 ? 1.942 -15.361 -8.490 1.00 66.50 180 ARG A N 1
ATOM 1499 C CA . ARG A 1 180 ? 2.760 -15.583 -7.280 1.00 66.50 180 ARG A CA 1
ATOM 1500 C C . ARG A 1 180 ? 2.903 -17.057 -6.914 1.00 66.50 180 ARG A C 1
ATOM 1502 O O . ARG A 1 180 ? 3.773 -17.397 -6.117 1.00 66.50 180 ARG A O 1
ATOM 1509 N N . ASP A 1 181 ? 2.094 -17.913 -7.523 1.00 62.31 181 ASP A N 1
ATOM 1510 C CA . ASP A 1 181 ? 2.044 -19.340 -7.232 1.00 62.31 181 ASP A CA 1
ATOM 1511 C C . ASP A 1 181 ? 3.138 -20.059 -8.031 1.00 62.31 181 ASP A C 1
ATOM 1513 O O . ASP A 1 181 ? 2.887 -20.700 -9.046 1.00 62.31 181 ASP A O 1
ATOM 1517 N N . PHE A 1 182 ? 4.392 -19.895 -7.601 1.00 57.47 182 PHE A N 1
ATOM 1518 C CA . PHE A 1 182 ? 5.515 -20.724 -8.069 1.00 57.47 182 PHE A CA 1
ATOM 1519 C C . PHE A 1 182 ? 5.703 -21.977 -7.199 1.00 57.47 182 PHE A C 1
ATOM 1521 O O . PHE A 1 182 ? 6.577 -22.798 -7.462 1.00 57.47 182 PHE A O 1
ATOM 1528 N N . GLN A 1 183 ? 4.864 -22.142 -6.174 1.00 41.44 183 GLN A N 1
ATOM 1529 C CA . GLN A 1 183 ? 4.762 -23.351 -5.366 1.00 41.44 183 GLN A CA 1
ATOM 1530 C C . GLN A 1 183 ? 3.563 -24.168 -5.841 1.00 41.44 183 GLN A C 1
ATOM 1532 O O . GLN A 1 183 ? 2.477 -23.999 -5.313 1.00 41.44 183 GLN A O 1
ATOM 1537 N N . ASP A 1 184 ? 3.769 -24.981 -6.878 1.00 35.78 184 ASP A N 1
ATOM 1538 C CA . ASP A 1 184 ? 3.087 -26.275 -7.081 1.00 35.78 184 ASP A CA 1
ATOM 1539 C C . ASP A 1 184 ? 3.700 -27.031 -8.281 1.00 35.78 184 ASP A C 1
ATOM 1541 O O . ASP A 1 184 ? 3.011 -27.566 -9.146 1.00 35.78 184 ASP A O 1
ATOM 1545 N N . SER A 1 185 ? 5.037 -27.078 -8.368 1.00 34.19 185 SER A N 1
ATOM 1546 C CA . SER A 1 185 ? 5.722 -27.952 -9.341 1.00 34.19 185 SER A CA 1
ATOM 1547 C C . SER A 1 185 ? 6.917 -28.739 -8.783 1.00 34.19 185 SER A C 1
ATOM 1549 O O . SER A 1 185 ? 7.512 -29.517 -9.524 1.00 34.19 185 SER A O 1
ATOM 1551 N N . GLU A 1 186 ? 7.242 -28.634 -7.490 1.00 33.44 186 GLU A N 1
ATOM 1552 C CA . GLU A 1 186 ? 8.305 -29.445 -6.858 1.00 33.44 186 GLU A CA 1
ATOM 1553 C C . GLU A 1 186 ? 7.823 -30.238 -5.629 1.00 33.44 186 GLU A C 1
ATOM 1555 O O . GLU A 1 186 ? 8.611 -30.608 -4.769 1.00 33.44 186 GLU A O 1
ATOM 1560 N N . ALA A 1 187 ? 6.528 -30.568 -5.563 1.00 32.88 187 ALA A N 1
ATOM 1561 C CA . ALA A 1 187 ? 5.995 -31.565 -4.622 1.00 32.88 187 ALA A CA 1
ATOM 1562 C C . ALA A 1 187 ? 5.649 -32.909 -5.302 1.00 32.88 187 ALA A C 1
ATOM 1564 O O . ALA A 1 187 ? 4.859 -33.687 -4.771 1.00 32.88 187 ALA A O 1
ATOM 1565 N N . LEU A 1 188 ? 6.213 -33.185 -6.488 1.00 34.12 188 LEU A N 1
ATOM 1566 C CA . LEU A 1 188 ? 5.965 -34.431 -7.231 1.00 34.12 188 LEU A CA 1
ATOM 1567 C C . LEU A 1 188 ? 7.206 -35.250 -7.600 1.00 34.12 188 LEU A C 1
ATOM 1569 O O . LEU A 1 188 ? 7.059 -36.268 -8.270 1.00 34.12 188 LEU A O 1
ATOM 1573 N N . PHE A 1 189 ? 8.399 -34.906 -7.114 1.00 34.97 189 PHE A N 1
ATOM 1574 C CA . PHE A 1 189 ? 9.539 -35.817 -7.224 1.00 34.97 189 PHE A CA 1
ATOM 1575 C C . PHE A 1 189 ? 10.350 -35.875 -5.926 1.00 34.97 189 PHE A C 1
ATOM 1577 O O . PHE A 1 189 ? 11.077 -34.940 -5.604 1.00 34.97 189 PHE A O 1
ATOM 1584 N N . LEU A 1 190 ? 10.238 -37.061 -5.306 1.00 32.62 190 LEU A N 1
ATOM 1585 C CA . LEU A 1 190 ? 10.968 -37.658 -4.175 1.00 32.62 190 LEU A CA 1
ATOM 1586 C C . LEU A 1 190 ? 10.442 -37.362 -2.764 1.00 32.62 190 LEU A C 1
ATOM 1588 O O . LEU A 1 190 ? 10.716 -36.281 -2.209 1.00 32.62 190 LEU A O 1
#

pLDDT: mean 84.22, std 13.12, range [32.62, 95.69]

Sequence (190 aa):
MVLLEDESQRRFASYVYLKMLPAVTLELLGNVESIQEREFLEILENYFVRVKNWKSTSESDEVYQALLSLRFHEERETSVSHFQLIREEGTILPVFVEKDRRAQEIWECFSEIKRSSSLKLWEKSIALRRIQKDFGDYLVNVRIRKNDVPLLGILASPHLGYVPQSRVAEFYHPETGFRRDFQDSEALFL

Radius of gyration: 27.28 Å; chains: 1; bounding box: 66×56×59 Å

Foldseek 3Di:
DDFDADPVRHTPCCVPVNPVLVVLVCVLPVPPPDDDPVCVVVSVVSSVVVVPVVDPCPLVVQAVVQVVVVQQDDDPGDHVVVDDPDDQAADWAKEFECQDPLSVVLVVQLVCLVPDPPDDPVRSVVSCVVCVVVRVVRIDTDGDHPPCVVVVVQDPDPRYG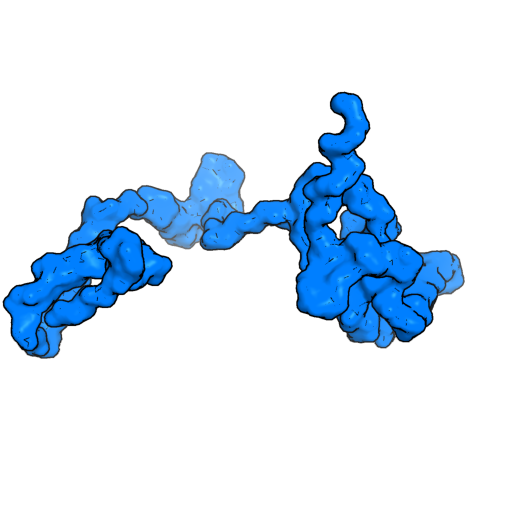YDDNVCCVVQADPPPGGDDPPPDDPPPDD

Secondary structure (DSSP, 8-state):
----B-TTS-BTHHHHHTTHHHHHHHHHHTT-S---HHHHHHHHHHHHHHHHHHS--HHHHHHHHHHHTT--S-SSS--GGG--SS---SEEEEEEE--SHHHHHHHHHHHHHHH-SSS-HHHHHHHHHHHHHHHHTTEEEEEE-TTHHHHH--EEETTEEEE-GGGHHHHEETTTEE-----SSSSS--